Protein AF-A0A4Y8ASM9-F1 (afdb_monomer_lite)

Foldseek 3Di:
DFFPVCVVCLVVLVPPDDDFLFDQCVLVPDPLCVVQVLSVVCCVPACVPPRGDGLVNLLVCVLVVVLLSSLLSLCVSLPQFQPPDPDSCPGLSNQQSPDDPVLLVVLVVVLLVCQLVLNLLCNQVCCVPVVPGPSQDQQRVLSSQQSSQVNDPSRPQHRDGDDFQLQLLLLLRCLSVVVLVLLQQFFQAADDDPVLAQDGTHTDPVCPSVNSSCSSVSLCVNQVVSVHRSHSVSSQLSFDDCVVDVDCPTNSNVSSVSCVVRRVSND

Structure (mmCIF, N/CA/C/O backbone):
data_AF-A0A4Y8ASM9-F1
#
_entry.id   AF-A0A4Y8ASM9-F1
#
loop_
_atom_site.group_PDB
_atom_site.id
_atom_site.type_symbol
_atom_site.label_atom_id
_atom_site.label_alt_id
_atom_site.label_comp_id
_atom_site.label_asym_id
_atom_site.label_entity_id
_atom_site.label_seq_id
_atom_site.pdbx_PDB_ins_code
_atom_site.Cartn_x
_atom_site.Cartn_y
_atom_site.Cartn_z
_atom_site.occupancy
_atom_site.B_iso_or_equiv
_atom_site.auth_seq_id
_atom_site.auth_comp_id
_atom_site.auth_asym_id
_atom_site.auth_atom_id
_atom_site.pdbx_PDB_model_num
ATOM 1 N N . MET A 1 1 ? -8.389 -8.383 20.472 1.00 86.00 1 MET A N 1
ATOM 2 C CA . MET A 1 1 ? -9.807 -8.628 20.094 1.00 86.00 1 MET A CA 1
ATOM 3 C C . MET A 1 1 ? -10.012 -8.186 18.634 1.00 86.00 1 MET A C 1
ATOM 5 O O . MET A 1 1 ? -9.061 -7.639 18.080 1.00 86.00 1 MET A O 1
ATOM 9 N N . THR A 1 2 ? -11.135 -8.484 17.965 1.00 94.25 2 THR A N 1
ATOM 10 C CA . THR A 1 2 ? -11.430 -7.931 16.619 1.00 94.25 2 THR A CA 1
ATOM 11 C C . THR A 1 2 ? -12.209 -6.618 16.768 1.00 94.25 2 THR A C 1
ATOM 13 O O . THR A 1 2 ? -13.206 -6.621 17.493 1.00 94.25 2 THR A O 1
ATOM 16 N N . PRO A 1 3 ? -11.806 -5.516 16.102 1.00 97.25 3 PRO A N 1
ATOM 17 C CA . PRO A 1 3 ? -12.491 -4.231 16.185 1.00 97.25 3 PRO A CA 1
ATOM 18 C C . PRO A 1 3 ? -13.981 -4.331 15.842 1.00 97.25 3 PRO A C 1
ATOM 20 O O . PRO A 1 3 ? -14.367 -4.902 14.819 1.00 97.25 3 PRO A O 1
ATOM 23 N N . ARG A 1 4 ? -14.826 -3.700 16.662 1.00 97.12 4 ARG A N 1
ATOM 24 C CA . ARG A 1 4 ? -16.288 -3.689 16.492 1.00 97.12 4 ARG A CA 1
ATOM 25 C C . ARG A 1 4 ? -16.736 -3.176 15.117 1.00 97.12 4 ARG A C 1
ATOM 27 O O . ARG A 1 4 ? -17.693 -3.697 14.563 1.00 97.12 4 ARG A O 1
ATOM 34 N N . TYR A 1 5 ? -16.022 -2.212 14.539 1.00 97.94 5 TYR A N 1
ATOM 35 C CA . TYR A 1 5 ? -16.287 -1.663 13.209 1.00 97.94 5 TYR A CA 1
ATOM 36 C C . TYR A 1 5 ? -16.217 -2.737 12.120 1.00 97.94 5 TYR A C 1
ATOM 38 O O . TYR A 1 5 ? -16.999 -2.692 11.173 1.00 97.94 5 TYR A O 1
ATOM 46 N N . ILE A 1 6 ? -15.303 -3.703 12.254 1.00 98.12 6 ILE A N 1
ATOM 47 C CA . ILE A 1 6 ? -15.177 -4.820 11.313 1.00 98.12 6 ILE A CA 1
ATOM 48 C C . ILE A 1 6 ? -16.380 -5.750 11.461 1.00 98.12 6 ILE A C 1
ATOM 50 O O . ILE A 1 6 ? -17.027 -6.056 10.467 1.00 98.12 6 ILE A O 1
ATOM 54 N N . LEU A 1 7 ? -16.726 -6.121 12.698 1.00 97.88 7 LEU A N 1
ATOM 55 C CA . LEU A 1 7 ? -17.870 -6.994 12.989 1.00 97.88 7 LEU A CA 1
ATOM 56 C C . LEU A 1 7 ? -19.193 -6.387 12.490 1.00 97.88 7 LEU A C 1
ATOM 58 O O . LEU A 1 7 ? -19.976 -7.048 11.822 1.00 97.88 7 LEU A O 1
ATOM 62 N N . GLU A 1 8 ? -19.420 -5.095 12.735 1.00 97.31 8 GLU A N 1
ATOM 63 C CA . GLU A 1 8 ? -20.641 -4.393 12.310 1.00 97.31 8 GLU A CA 1
ATOM 64 C C . GLU A 1 8 ? -20.751 -4.205 10.789 1.00 97.31 8 GLU A C 1
ATOM 66 O O . GLU A 1 8 ? -21.831 -3.903 10.278 1.00 97.31 8 GLU A O 1
ATOM 71 N N . ASN A 1 9 ? -19.648 -4.355 10.052 1.00 97.69 9 ASN A N 1
ATOM 72 C CA . ASN A 1 9 ? -19.621 -4.205 8.600 1.00 97.69 9 ASN A CA 1
ATOM 73 C C . ASN A 1 9 ? -19.239 -5.498 7.869 1.00 97.69 9 ASN A C 1
ATOM 75 O O . ASN A 1 9 ? -18.989 -5.434 6.668 1.00 97.69 9 ASN A O 1
ATOM 79 N N . GLU A 1 10 ? -19.253 -6.653 8.543 1.00 97.62 10 GLU A N 1
ATOM 80 C CA . GLU A 1 10 ? -18.907 -7.964 7.975 1.00 97.62 10 GLU A CA 1
ATOM 81 C C . GLU A 1 10 ? -19.594 -8.209 6.628 1.00 97.62 10 GLU A C 1
ATOM 83 O O . GLU A 1 10 ? -18.929 -8.476 5.628 1.00 97.62 10 GLU A O 1
ATOM 88 N N . VAL A 1 11 ? -20.920 -8.039 6.572 1.00 96.75 11 VAL A N 1
ATOM 89 C CA . VAL A 1 11 ? -21.687 -8.252 5.336 1.00 96.75 11 VAL A CA 1
ATOM 90 C C . VAL A 1 11 ? -21.181 -7.335 4.226 1.00 96.75 11 VAL A C 1
ATOM 92 O O . VAL A 1 11 ? -20.918 -7.800 3.125 1.00 96.75 11 VAL A O 1
ATOM 95 N N . LYS A 1 12 ? -20.967 -6.045 4.512 1.00 95.88 12 LYS A N 1
ATOM 96 C CA . LYS A 1 12 ? -20.498 -5.081 3.504 1.00 95.88 12 LYS A CA 1
ATOM 97 C C . LYS A 1 12 ? -19.079 -5.372 3.039 1.00 95.88 12 LYS A C 1
ATOM 99 O O . LY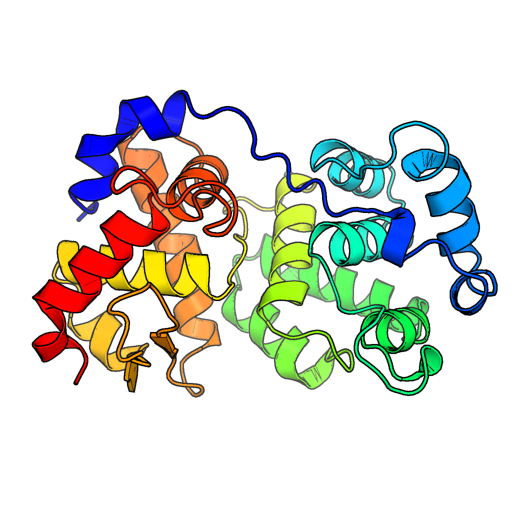S A 1 12 ? -18.791 -5.150 1.869 1.00 95.88 12 LYS A O 1
ATOM 104 N N . ILE A 1 13 ? -18.209 -5.845 3.931 1.00 96.44 13 ILE A N 1
ATOM 105 C CA . ILE A 1 13 ? -16.854 -6.285 3.591 1.00 96.44 13 ILE A CA 1
ATOM 106 C C . ILE A 1 13 ? -16.953 -7.465 2.622 1.00 96.44 13 ILE A C 1
ATOM 108 O O . ILE A 1 13 ? -16.412 -7.408 1.520 1.00 96.44 13 ILE A O 1
ATOM 112 N N . ASN A 1 14 ? -17.736 -8.485 2.976 1.00 94.56 14 ASN A N 1
ATOM 113 C CA . ASN A 1 14 ? -17.877 -9.713 2.199 1.00 94.56 14 ASN A CA 1
ATOM 114 C C . ASN A 1 14 ? -18.659 -9.543 0.888 1.00 94.56 14 ASN A C 1
ATOM 116 O O . ASN A 1 14 ? -18.444 -10.313 -0.049 1.00 94.56 14 ASN A O 1
ATOM 120 N N . THR A 1 15 ? -19.504 -8.523 0.756 1.00 93.06 15 THR A N 1
ATOM 121 C CA . THR A 1 15 ? -20.241 -8.243 -0.487 1.00 93.06 15 THR A CA 1
ATOM 122 C C . THR A 1 15 ? -19.661 -7.086 -1.295 1.00 93.06 15 THR A C 1
ATOM 124 O O . THR A 1 15 ? -20.224 -6.746 -2.337 1.00 93.06 15 THR A O 1
ATOM 127 N N . LYS A 1 16 ? -18.571 -6.443 -0.847 1.00 87.12 16 LYS A N 1
ATOM 128 C CA . LYS A 1 16 ? -17.962 -5.342 -1.602 1.00 87.12 16 LYS A CA 1
ATOM 129 C C . LYS A 1 16 ? -17.468 -5.872 -2.958 1.00 87.12 16 LYS A C 1
ATOM 131 O O . LYS A 1 16 ? -16.760 -6.883 -2.977 1.00 87.12 16 LYS A O 1
ATOM 136 N N . PRO A 1 17 ? -17.823 -5.218 -4.079 1.00 84.88 17 PRO A N 1
ATOM 137 C CA . PRO A 1 17 ? -17.218 -5.539 -5.364 1.00 84.88 17 PRO A CA 1
ATOM 138 C C . PRO A 1 17 ? -15.723 -5.208 -5.334 1.00 84.88 17 PRO A C 1
ATOM 140 O O . PRO A 1 17 ? -15.301 -4.306 -4.605 1.00 84.88 17 PRO A O 1
ATOM 143 N N . GLU A 1 18 ? -14.943 -5.917 -6.149 1.00 77.44 18 GLU A N 1
ATOM 144 C CA . GLU A 1 18 ? -13.507 -5.666 -6.293 1.00 77.44 18 GLU A CA 1
ATOM 145 C C . GLU A 1 18 ? -13.250 -4.187 -6.597 1.00 77.44 18 GLU A C 1
ATOM 147 O O . GLU A 1 18 ? -13.915 -3.567 -7.439 1.00 77.44 18 GLU A O 1
ATOM 152 N N . GLN A 1 19 ? -12.287 -3.601 -5.888 1.00 71.94 19 GLN A N 1
ATOM 153 C CA . GLN A 1 19 ? -11.967 -2.203 -6.093 1.00 71.94 19 GLN A CA 1
ATOM 154 C C . GLN A 1 19 ? -11.294 -1.975 -7.454 1.00 71.94 19 GLN A C 1
ATOM 156 O O . GLN A 1 19 ? -10.191 -2.445 -7.725 1.00 71.94 19 GLN A O 1
ATOM 161 N N . VAL A 1 20 ? -11.920 -1.144 -8.291 1.00 67.38 20 VAL A N 1
ATOM 162 C CA . VAL A 1 20 ? -11.333 -0.700 -9.560 1.00 67.38 20 VAL A CA 1
ATOM 163 C C . VAL A 1 20 ? -10.610 0.633 -9.359 1.00 67.38 20 VAL A C 1
ATOM 165 O O . VAL A 1 20 ? -11.219 1.706 -9.395 1.00 67.38 20 VAL A O 1
ATOM 168 N N . LEU A 1 21 ? -9.288 0.584 -9.184 1.00 64.00 21 LEU A N 1
ATOM 169 C CA . LEU A 1 21 ? -8.429 1.771 -9.246 1.00 64.00 21 LEU A CA 1
ATOM 170 C C . LEU A 1 21 ? -8.108 2.110 -10.708 1.00 64.00 21 LEU A C 1
ATOM 172 O O . LEU A 1 21 ? -6.998 1.937 -11.194 1.00 64.00 21 LEU A O 1
ATOM 176 N N . SER A 1 22 ? -9.106 2.602 -11.437 1.00 56.25 22 SER A N 1
ATOM 177 C CA . SER A 1 22 ? -8.891 3.183 -12.764 1.00 56.25 22 SER A CA 1
ATOM 178 C C . SER A 1 22 ? -8.272 4.573 -12.602 1.00 56.25 22 SER A C 1
ATOM 180 O O . SER A 1 22 ? -8.986 5.578 -12.503 1.00 56.25 22 SER A O 1
ATOM 182 N N . LEU A 1 23 ? -6.945 4.653 -12.568 1.00 61.06 23 LEU A N 1
ATOM 183 C CA . LEU A 1 23 ? -6.257 5.909 -12.847 1.00 61.06 23 LEU A CA 1
ATOM 184 C C . LEU A 1 23 ? -6.192 6.108 -14.358 1.00 61.06 23 LEU A C 1
ATOM 186 O O . LEU A 1 23 ? -5.966 5.158 -15.101 1.00 61.06 23 LEU A O 1
ATOM 190 N N . GLY A 1 24 ? -6.437 7.339 -14.809 1.00 64.75 24 GLY A N 1
ATOM 191 C CA . GLY A 1 24 ? -6.407 7.661 -16.232 1.00 64.75 24 GLY A CA 1
ATOM 192 C C . GLY A 1 24 ? -5.016 7.391 -16.788 1.00 64.75 24 GLY A C 1
ATOM 193 O O . GLY A 1 24 ? -4.094 8.159 -16.512 1.00 64.75 24 GLY A O 1
ATOM 194 N N . LEU A 1 25 ? -4.870 6.313 -17.564 1.00 77.44 25 LEU A N 1
ATOM 195 C CA . LEU A 1 25 ? -3.586 5.925 -18.151 1.00 77.44 25 LEU A CA 1
ATOM 196 C C . LEU A 1 25 ? -3.030 6.983 -19.114 1.00 77.44 25 LEU A C 1
ATOM 198 O O . LEU A 1 25 ? -1.839 6.991 -19.409 1.00 77.44 25 LEU A O 1
ATOM 202 N N . GLU A 1 26 ? -3.879 7.910 -19.558 1.00 80.69 26 GLU A N 1
ATOM 203 C CA . GLU A 1 26 ? -3.534 9.031 -20.433 1.00 80.69 26 GLU A CA 1
ATOM 204 C C . GLU A 1 26 ? -2.357 9.859 -19.899 1.00 80.69 26 GLU A C 1
ATOM 206 O O . GLU A 1 26 ? -1.521 10.301 -20.681 1.00 80.69 26 GLU A O 1
ATOM 211 N N . ILE A 1 27 ? -2.206 10.002 -18.575 1.00 85.38 27 ILE A N 1
ATOM 212 C CA . ILE A 1 27 ? -1.074 10.753 -18.001 1.00 85.38 27 ILE A CA 1
ATOM 213 C C . ILE A 1 27 ? 0.285 10.079 -18.261 1.00 85.38 27 ILE A C 1
ATOM 215 O O . ILE A 1 27 ? 1.319 10.747 -18.253 1.00 85.38 27 ILE A O 1
ATOM 219 N N . TYR A 1 28 ? 0.279 8.768 -18.511 1.00 87.56 28 TYR A N 1
ATOM 220 C CA . TYR A 1 28 ? 1.451 7.962 -18.849 1.00 87.56 28 TYR A CA 1
ATOM 221 C C . TYR A 1 28 ? 1.627 7.804 -20.367 1.00 87.56 28 TYR A C 1
ATOM 223 O O . TYR A 1 28 ? 2.649 7.290 -20.816 1.00 87.56 28 TYR A O 1
ATOM 231 N N . ASN A 1 29 ? 0.669 8.271 -21.177 1.00 85.25 29 ASN A N 1
ATOM 232 C CA . ASN A 1 29 ? 0.753 8.222 -22.631 1.00 85.25 29 ASN A CA 1
ATOM 233 C C . ASN A 1 29 ? 1.375 9.504 -23.196 1.00 85.25 29 ASN A C 1
ATOM 235 O O . ASN A 1 29 ? 0.679 10.394 -23.676 1.00 85.25 29 ASN A O 1
ATOM 239 N N . ASN A 1 30 ? 2.698 9.628 -23.110 1.00 83.94 30 ASN A N 1
ATOM 240 C CA . ASN A 1 30 ? 3.413 10.735 -23.739 1.00 83.94 30 ASN A CA 1
ATOM 241 C C . ASN A 1 30 ? 4.818 10.326 -24.199 1.00 83.94 30 ASN A C 1
ATOM 243 O O . ASN A 1 30 ? 5.356 9.336 -23.703 1.00 83.94 30 ASN A O 1
ATOM 247 N N . GLU A 1 31 ? 5.394 11.124 -25.099 1.00 88.06 31 GLU A N 1
ATOM 248 C CA . GLU A 1 31 ? 6.666 10.845 -25.785 1.00 88.06 31 GLU A CA 1
ATOM 249 C C . GLU A 1 31 ? 7.861 10.670 -24.842 1.00 88.06 31 GLU A C 1
ATOM 251 O O . GLU A 1 31 ? 8.782 9.912 -25.135 1.00 88.06 31 GLU A O 1
ATOM 256 N N . THR A 1 32 ? 7.840 11.296 -23.658 1.00 89.69 32 THR A N 1
ATOM 257 C CA . THR A 1 32 ? 8.917 11.145 -22.664 1.00 89.69 32 THR A CA 1
ATOM 258 C C . THR A 1 32 ? 9.107 9.687 -22.236 1.00 89.69 32 THR A C 1
ATOM 260 O O . THR A 1 32 ? 10.206 9.295 -21.837 1.00 89.69 32 THR A O 1
ATOM 263 N N . PHE A 1 33 ? 8.051 8.876 -22.320 1.00 91.31 33 PHE A N 1
ATOM 264 C CA . PHE A 1 33 ? 8.073 7.477 -21.915 1.00 91.31 33 PHE A CA 1
ATOM 265 C C . PHE A 1 33 ? 8.292 6.490 -23.077 1.00 91.31 33 PHE A C 1
ATOM 267 O O . PHE A 1 33 ? 8.556 5.322 -22.810 1.00 91.31 33 PHE A O 1
ATOM 274 N N . ASP A 1 34 ? 8.265 6.933 -24.339 1.00 89.94 34 ASP A N 1
ATOM 275 C CA . ASP A 1 34 ? 8.334 6.053 -25.531 1.00 89.94 34 ASP A CA 1
ATOM 276 C C . ASP A 1 34 ? 9.684 5.356 -25.693 1.00 89.94 34 ASP A C 1
ATOM 278 O O . ASP A 1 34 ? 9.798 4.278 -26.281 1.00 89.94 34 ASP A O 1
ATOM 282 N N . LYS A 1 35 ? 10.726 5.952 -25.115 1.00 92.12 35 LYS A N 1
ATOM 283 C CA . LYS A 1 35 ? 12.071 5.378 -25.116 1.00 92.12 35 LYS A CA 1
ATOM 284 C C . LYS A 1 35 ? 12.215 4.135 -24.238 1.00 92.12 35 LYS A C 1
ATOM 286 O O . LYS A 1 35 ? 13.222 3.442 -24.347 1.00 92.12 35 LYS A O 1
ATOM 291 N N . PHE A 1 36 ? 11.257 3.859 -23.350 1.00 94.81 36 PHE A N 1
ATOM 292 C CA . PHE A 1 36 ? 11.277 2.669 -22.505 1.00 94.81 36 PHE A CA 1
ATOM 293 C C . PHE A 1 36 ? 10.473 1.558 -23.194 1.00 94.81 36 PHE A C 1
ATOM 295 O O . PHE A 1 36 ? 9.251 1.675 -23.278 1.00 94.81 36 PHE A O 1
ATOM 302 N N . PRO A 1 37 ? 11.093 0.444 -23.634 1.00 94.31 37 PRO A N 1
ATOM 303 C CA . PRO A 1 37 ? 10.386 -0.598 -24.387 1.00 94.31 37 PRO A CA 1
ATOM 304 C C . PRO A 1 37 ? 9.152 -1.164 -23.669 1.00 94.31 37 PRO A C 1
ATOM 306 O O . PRO A 1 37 ? 8.143 -1.463 -24.301 1.00 94.31 37 PRO A O 1
ATOM 309 N N . VAL A 1 38 ? 9.204 -1.252 -22.336 1.00 95.00 38 VAL A N 1
ATOM 310 C CA . VAL A 1 38 ? 8.072 -1.699 -21.508 1.00 95.00 38 VAL A CA 1
ATOM 311 C C . VAL A 1 38 ? 6.854 -0.779 -21.628 1.00 95.00 38 VAL A C 1
ATOM 313 O O . VAL A 1 38 ? 5.721 -1.245 -21.556 1.00 95.00 38 VAL A O 1
ATOM 316 N N . MET A 1 39 ? 7.062 0.518 -21.858 1.00 93.56 39 MET A N 1
ATOM 317 C CA . MET A 1 39 ? 5.971 1.476 -22.018 1.00 93.56 39 MET A CA 1
ATOM 318 C C . MET A 1 39 ? 5.272 1.320 -23.362 1.00 93.56 39 MET A C 1
ATOM 320 O O . MET A 1 39 ? 4.056 1.476 -23.404 1.00 93.56 39 MET A O 1
ATOM 324 N N . ASN A 1 40 ? 5.991 0.944 -24.421 1.00 89.88 40 ASN A N 1
ATOM 325 C CA . ASN A 1 40 ? 5.378 0.638 -25.718 1.00 89.88 40 ASN A CA 1
ATOM 326 C C . ASN A 1 40 ? 4.441 -0.569 -25.591 1.00 89.88 40 ASN A C 1
ATOM 328 O O . ASN A 1 40 ? 3.270 -0.481 -25.946 1.00 89.88 40 ASN A O 1
ATOM 332 N N . TYR A 1 41 ? 4.903 -1.634 -24.929 1.00 89.44 41 TYR A N 1
ATOM 333 C CA . TYR A 1 41 ? 4.061 -2.792 -24.619 1.00 89.44 41 TYR A CA 1
ATOM 334 C C . TYR A 1 41 ? 2.810 -2.423 -23.801 1.00 89.44 41 TYR A C 1
ATOM 336 O O . TYR A 1 41 ? 1.698 -2.839 -24.124 1.00 89.44 41 TYR A O 1
ATOM 344 N N . ILE A 1 42 ? 2.971 -1.620 -22.742 1.00 90.56 42 ILE A N 1
ATOM 345 C CA . ILE A 1 42 ? 1.850 -1.184 -21.894 1.00 90.56 42 ILE A CA 1
ATOM 346 C C . ILE A 1 42 ? 0.862 -0.312 -22.680 1.00 90.56 42 ILE A C 1
ATOM 348 O O . ILE A 1 42 ? -0.349 -0.424 -22.469 1.00 90.56 42 ILE A O 1
ATOM 352 N N . LYS A 1 43 ? 1.355 0.545 -23.582 1.00 86.19 43 LYS A N 1
ATOM 353 C CA . LYS A 1 43 ? 0.514 1.388 -24.437 1.00 86.19 43 LYS A CA 1
ATOM 354 C C . LYS A 1 43 ? -0.362 0.548 -25.352 1.00 86.19 43 LYS A C 1
ATOM 356 O O . LYS A 1 43 ? -1.581 0.727 -25.344 1.00 86.19 43 LYS A O 1
ATOM 361 N N . ASP A 1 44 ? 0.254 -0.394 -26.052 1.00 83.50 44 ASP A N 1
ATOM 362 C CA . ASP A 1 44 ? -0.442 -1.273 -26.986 1.00 83.50 44 ASP A CA 1
ATOM 363 C C . ASP A 1 44 ? -1.495 -2.113 -26.266 1.00 83.50 44 ASP A C 1
ATOM 365 O O . ASP A 1 44 ? -2.650 -2.142 -26.682 1.00 83.50 44 ASP A O 1
ATOM 369 N N . ARG A 1 45 ? -1.129 -2.714 -25.128 1.00 82.75 45 ARG A N 1
ATOM 370 C CA . ARG A 1 45 ? -2.006 -3.639 -24.404 1.00 82.75 45 ARG A CA 1
ATOM 371 C C . ARG A 1 45 ? -3.115 -2.960 -23.599 1.00 82.75 45 ARG A C 1
ATOM 373 O O . ARG A 1 45 ? -4.236 -3.453 -23.559 1.00 82.75 45 ARG A O 1
ATOM 380 N N . PHE A 1 46 ? -2.817 -1.878 -22.882 1.00 82.00 46 PHE A N 1
ATOM 381 C CA . PHE A 1 46 ? -3.739 -1.343 -21.868 1.00 82.00 46 PHE A CA 1
ATOM 382 C C . PHE A 1 46 ? -4.274 0.043 -22.200 1.00 82.00 46 PHE A C 1
ATOM 384 O O . PHE A 1 46 ? -5.411 0.359 -21.846 1.00 82.00 46 PHE A O 1
ATOM 391 N N . ILE A 1 47 ? -3.478 0.883 -22.863 1.00 72.56 47 ILE A N 1
ATOM 392 C CA . ILE A 1 47 ? -3.852 2.278 -23.127 1.00 72.56 47 ILE A CA 1
ATOM 393 C C . ILE A 1 47 ? -4.764 2.363 -24.347 1.00 72.56 47 ILE A C 1
ATOM 395 O O . ILE A 1 47 ? -5.765 3.076 -24.297 1.00 72.56 47 ILE A O 1
ATOM 399 N N . ASN A 1 48 ? -4.462 1.606 -25.400 1.00 66.25 48 ASN A N 1
ATOM 400 C CA . ASN A 1 48 ? -5.226 1.655 -26.642 1.00 66.25 48 ASN A CA 1
ATOM 401 C C . ASN A 1 48 ? -6.543 0.858 -26.572 1.00 66.25 48 ASN A C 1
ATOM 403 O O . ASN A 1 48 ? -7.525 1.274 -27.181 1.00 66.25 48 ASN A O 1
ATOM 407 N N . GLU A 1 49 ? -6.602 -0.230 -25.793 1.00 63.66 49 GLU A N 1
ATOM 408 C CA . GLU A 1 49 ? -7.774 -1.122 -25.754 1.00 63.66 49 GLU A CA 1
ATOM 409 C C . GLU A 1 49 ? -8.797 -0.764 -24.663 1.00 63.66 49 GLU A C 1
ATOM 411 O O . GLU A 1 49 ? -9.972 -0.550 -24.948 1.00 63.66 49 GLU A O 1
ATOM 416 N N . ASN A 1 50 ? -8.366 -0.687 -23.398 1.00 64.75 50 ASN A N 1
ATOM 417 C CA . ASN A 1 50 ? -9.273 -0.611 -22.239 1.00 64.75 50 ASN A CA 1
ATOM 418 C C . ASN A 1 50 ? -9.051 0.620 -21.348 1.00 64.75 50 ASN A C 1
ATOM 420 O O . ASN A 1 50 ? -9.761 0.806 -20.354 1.00 64.75 50 ASN A O 1
ATOM 424 N N . LYS A 1 51 ? -8.047 1.445 -21.680 1.00 70.88 51 LYS A N 1
ATOM 425 C CA . LYS A 1 51 ? -7.615 2.667 -20.977 1.00 70.88 51 LYS A CA 1
ATOM 426 C C . LYS A 1 51 ? -7.404 2.518 -19.463 1.00 70.88 51 LYS A C 1
ATOM 428 O O . LYS A 1 51 ? -7.329 3.521 -18.752 1.00 70.88 51 LYS A O 1
ATOM 433 N N . THR A 1 52 ? -7.301 1.290 -18.958 1.00 79.75 52 THR A N 1
ATOM 434 C CA . THR A 1 52 ? -7.198 0.969 -17.531 1.00 79.75 52 THR A CA 1
ATOM 435 C C . THR A 1 52 ? -6.365 -0.294 -17.329 1.00 79.75 52 THR A C 1
ATOM 437 O O . THR A 1 52 ? -6.421 -1.212 -18.141 1.00 79.75 52 THR A O 1
ATOM 440 N N . ILE A 1 53 ? -5.587 -0.329 -16.245 1.00 86.50 53 ILE A N 1
ATOM 441 C CA . ILE A 1 53 ? -4.926 -1.542 -15.746 1.00 86.50 53 ILE A CA 1
ATOM 442 C C . ILE A 1 53 ? -5.756 -2.019 -14.557 1.00 86.50 53 ILE A C 1
ATOM 444 O O . ILE A 1 53 ? -5.948 -1.267 -13.599 1.00 86.50 53 ILE A O 1
ATOM 448 N N . LYS A 1 54 ? -6.278 -3.242 -14.610 1.00 86.88 54 LYS A N 1
ATOM 449 C CA . LYS A 1 54 ? -7.021 -3.862 -13.507 1.00 86.88 54 LYS A CA 1
ATOM 450 C C . LYS A 1 54 ? -6.065 -4.651 -12.617 1.00 86.88 54 LYS A C 1
ATOM 452 O O . LYS A 1 54 ? -4.992 -5.065 -13.044 1.00 86.88 54 LYS A O 1
ATOM 457 N N . LYS A 1 55 ? -6.486 -4.917 -11.378 1.00 88.75 55 LYS A N 1
ATOM 458 C CA . LYS A 1 55 ? -5.729 -5.744 -10.423 1.00 88.75 55 LYS A CA 1
ATOM 459 C C . LYS A 1 55 ? -5.383 -7.114 -11.024 1.00 88.75 55 LYS A C 1
ATOM 461 O O . LYS A 1 55 ? -4.224 -7.517 -11.003 1.00 88.75 55 LYS A O 1
ATOM 466 N N . ARG A 1 56 ? -6.366 -7.775 -11.641 1.00 89.50 56 ARG A N 1
ATOM 467 C CA . ARG A 1 56 ? -6.178 -9.052 -12.344 1.00 89.50 56 ARG A CA 1
ATOM 468 C C . ARG A 1 56 ? -5.114 -8.994 -13.446 1.00 89.50 56 ARG A C 1
ATOM 470 O O . ARG A 1 56 ? -4.347 -9.937 -13.565 1.00 89.50 56 ARG A O 1
ATOM 477 N N . ASP A 1 57 ? -5.024 -7.898 -14.200 1.00 90.31 57 ASP A N 1
ATOM 478 C CA . ASP A 1 57 ? -4.030 -7.774 -15.277 1.00 90.31 57 ASP A CA 1
ATOM 479 C C . ASP A 1 57 ? -2.598 -7.820 -14.729 1.00 90.31 57 ASP A C 1
ATOM 481 O O . ASP A 1 57 ? -1.716 -8.433 -15.326 1.00 90.31 57 ASP A O 1
ATOM 485 N N . VAL A 1 58 ? -2.372 -7.187 -13.574 1.00 93.38 58 VAL A N 1
ATOM 486 C CA . VAL A 1 58 ? -1.071 -7.187 -12.895 1.00 93.38 58 VAL A CA 1
ATOM 487 C C . VAL A 1 58 ? -0.743 -8.576 -12.349 1.00 93.38 58 VAL A C 1
ATOM 489 O O . VAL A 1 58 ? 0.380 -9.043 -12.524 1.00 93.38 58 VAL A O 1
ATOM 492 N N . ILE A 1 59 ? -1.719 -9.249 -11.729 1.00 93.81 59 ILE A N 1
ATOM 493 C CA . ILE A 1 59 ? -1.549 -10.619 -11.217 1.00 93.81 59 ILE A CA 1
ATOM 494 C C . ILE A 1 59 ? -1.188 -11.571 -12.364 1.00 93.81 59 ILE A C 1
ATOM 496 O O . ILE A 1 59 ? -0.194 -12.281 -12.271 1.00 93.81 59 ILE A O 1
ATOM 500 N N . GLU A 1 60 ? -1.900 -11.504 -13.492 1.00 93.81 60 GLU A N 1
ATOM 501 C CA . GLU A 1 60 ? -1.620 -12.350 -14.658 1.00 93.81 60 GLU A CA 1
ATOM 502 C C . GLU A 1 60 ? -0.216 -12.127 -15.248 1.00 93.81 60 GLU A C 1
ATOM 504 O O . GLU A 1 60 ? 0.369 -13.056 -15.806 1.00 93.81 60 GLU A O 1
ATOM 509 N N . LEU A 1 61 ? 0.340 -10.913 -15.155 1.00 95.62 61 LEU A N 1
ATOM 510 C 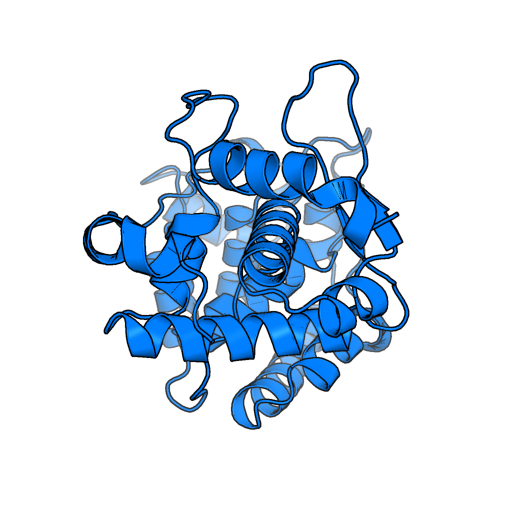CA . LEU A 1 61 ? 1.725 -10.652 -15.565 1.00 95.62 61 LEU A CA 1
ATOM 511 C C . LEU A 1 61 ? 2.726 -11.327 -14.619 1.00 95.62 61 LEU A C 1
ATOM 513 O O . LEU A 1 61 ? 3.695 -11.921 -15.093 1.00 95.62 61 LEU A O 1
ATOM 517 N N . PHE A 1 62 ? 2.478 -11.293 -13.305 1.00 95.38 62 PHE A N 1
ATOM 518 C CA . PHE A 1 62 ? 3.291 -12.035 -12.340 1.00 95.38 62 PHE A CA 1
ATOM 519 C C . PHE A 1 62 ? 3.205 -13.551 -12.568 1.00 95.38 62 PHE A C 1
ATOM 521 O O . PHE A 1 62 ? 4.245 -14.205 -12.619 1.00 95.38 62 PHE A O 1
ATOM 528 N N . ASP A 1 63 ? 2.006 -14.093 -12.794 1.00 92.44 63 ASP A N 1
ATOM 529 C CA . ASP A 1 63 ? 1.786 -15.530 -13.021 1.00 92.44 63 ASP A CA 1
ATOM 530 C C . ASP A 1 63 ? 2.510 -16.047 -14.276 1.00 92.44 63 ASP A C 1
ATOM 532 O O . ASP A 1 63 ? 2.959 -17.191 -14.330 1.00 92.44 63 ASP A O 1
ATOM 536 N N . ARG A 1 64 ? 2.664 -15.192 -15.295 1.00 93.94 64 ARG A N 1
ATOM 537 C CA . ARG A 1 64 ? 3.413 -15.490 -16.532 1.00 93.94 64 ARG A CA 1
ATOM 538 C C . ARG A 1 64 ? 4.914 -15.221 -16.416 1.00 93.94 64 ARG A C 1
ATOM 540 O O . ARG A 1 64 ? 5.618 -15.296 -17.422 1.00 93.94 64 ARG A O 1
ATOM 547 N N . ASN A 1 65 ? 5.402 -14.900 -15.219 1.00 92.56 65 ASN A N 1
ATOM 548 C CA . ASN A 1 65 ? 6.789 -14.535 -14.947 1.00 92.56 65 ASN A CA 1
ATOM 549 C C . ASN A 1 65 ? 7.276 -13.284 -15.716 1.00 92.56 65 ASN A C 1
ATOM 551 O O . ASN A 1 65 ? 8.475 -13.094 -15.922 1.00 92.56 65 ASN A O 1
ATOM 555 N N . ASP A 1 66 ? 6.365 -12.387 -16.114 1.00 95.81 66 ASP A N 1
ATOM 556 C CA . ASP A 1 66 ? 6.695 -11.080 -16.698 1.00 95.81 66 ASP A CA 1
ATOM 557 C C . ASP A 1 66 ? 6.866 -10.025 -15.590 1.00 95.81 66 ASP A C 1
ATOM 559 O O . ASP A 1 66 ? 6.145 -9.029 -15.485 1.00 95.81 66 ASP A O 1
ATOM 563 N N . ILE A 1 67 ? 7.826 -10.297 -14.703 1.00 96.44 67 ILE A N 1
ATOM 564 C CA . ILE A 1 67 ? 7.991 -9.612 -13.415 1.00 96.44 67 ILE A CA 1
ATOM 565 C C . ILE A 1 67 ? 8.229 -8.110 -13.587 1.00 96.44 67 ILE A C 1
ATOM 567 O O . ILE A 1 67 ? 7.615 -7.295 -12.902 1.00 96.44 67 ILE A O 1
ATOM 571 N N . TYR A 1 68 ? 9.107 -7.718 -14.513 1.00 97.56 68 TYR A N 1
ATOM 572 C CA . TYR A 1 68 ? 9.423 -6.303 -14.717 1.00 97.56 68 TYR A CA 1
ATOM 573 C C . TYR A 1 68 ? 8.196 -5.520 -15.190 1.00 97.56 68 TYR A C 1
ATOM 575 O O . TYR A 1 68 ? 7.873 -4.479 -14.617 1.00 97.56 68 TYR A O 1
ATOM 583 N N . THR A 1 69 ? 7.476 -6.039 -16.187 1.00 96.69 69 THR A N 1
ATOM 584 C CA . THR A 1 69 ? 6.259 -5.403 -16.698 1.00 96.69 69 THR A CA 1
ATOM 585 C C . THR A 1 69 ? 5.181 -5.347 -15.619 1.00 96.69 69 THR A C 1
ATOM 587 O O . THR A 1 69 ? 4.557 -4.302 -15.442 1.00 96.69 69 THR A O 1
ATOM 590 N N . ALA A 1 70 ? 5.012 -6.414 -14.832 1.00 96.50 70 ALA A N 1
ATOM 591 C CA . ALA A 1 70 ? 4.080 -6.446 -13.707 1.00 96.50 70 ALA A CA 1
ATOM 592 C C . ALA A 1 70 ? 4.374 -5.347 -12.670 1.00 96.50 70 ALA A C 1
ATOM 594 O O . ALA A 1 70 ? 3.457 -4.666 -12.203 1.00 96.50 70 ALA A O 1
ATOM 595 N N . ILE A 1 71 ? 5.647 -5.102 -12.346 1.00 96.62 71 ILE A N 1
ATOM 596 C CA . ILE A 1 71 ? 6.040 -4.036 -11.412 1.00 96.62 71 ILE A CA 1
ATOM 597 C C . ILE A 1 71 ? 5.782 -2.652 -12.020 1.00 96.62 71 ILE A C 1
ATOM 599 O O . ILE A 1 71 ? 5.256 -1.776 -11.331 1.00 96.62 71 ILE A O 1
ATOM 603 N N . VAL A 1 72 ? 6.078 -2.439 -13.307 1.00 95.69 72 VAL A N 1
ATOM 604 C CA . VAL A 1 72 ? 5.762 -1.164 -13.981 1.00 95.69 72 VAL A CA 1
ATOM 605 C C . VAL A 1 72 ? 4.249 -0.913 -13.966 1.00 95.69 72 VAL A C 1
ATOM 607 O O . VAL A 1 72 ? 3.807 0.164 -13.559 1.00 95.69 72 VAL A O 1
ATOM 610 N N . CYS A 1 73 ? 3.445 -1.923 -14.307 1.00 94.06 73 CYS A N 1
ATOM 611 C CA . CYS A 1 73 ? 1.987 -1.870 -14.212 1.00 94.06 73 CYS A CA 1
ATOM 612 C C . CYS A 1 73 ? 1.508 -1.611 -12.775 1.00 94.06 73 CYS A C 1
ATOM 614 O O . CYS A 1 73 ? 0.585 -0.826 -12.582 1.00 94.06 73 CYS A O 1
ATOM 616 N N . THR A 1 74 ? 2.164 -2.188 -11.763 1.00 94.62 74 THR A N 1
ATOM 617 C CA . THR A 1 74 ? 1.880 -1.930 -10.340 1.00 94.62 74 THR A CA 1
ATOM 618 C C . THR A 1 74 ? 2.086 -0.458 -9.977 1.00 94.62 74 THR A C 1
ATOM 620 O O . THR A 1 74 ? 1.263 0.135 -9.275 1.00 94.62 74 THR A O 1
ATOM 623 N N . MET A 1 75 ? 3.168 0.160 -10.460 1.00 94.25 75 MET A N 1
ATOM 624 C CA . MET A 1 75 ? 3.448 1.578 -10.213 1.00 94.25 75 MET A CA 1
ATOM 625 C C . MET A 1 75 ? 2.398 2.486 -10.866 1.00 94.25 75 MET A C 1
ATOM 627 O O . MET A 1 75 ? 1.905 3.417 -10.223 1.00 94.25 75 MET A O 1
ATOM 631 N N . ILE A 1 76 ? 2.022 2.189 -12.113 1.00 92.25 76 ILE A N 1
ATOM 632 C CA . ILE A 1 76 ? 0.968 2.902 -12.850 1.00 92.25 76 ILE A CA 1
ATOM 633 C C . ILE A 1 76 ? -0.387 2.741 -12.148 1.00 92.25 76 ILE A C 1
ATOM 635 O O . ILE A 1 76 ? -1.062 3.735 -11.880 1.00 92.25 76 ILE A O 1
ATOM 639 N N . TRP A 1 77 ? -0.759 1.509 -11.787 1.00 90.19 77 TRP A N 1
ATOM 640 C CA . TRP A 1 77 ? -1.979 1.194 -11.037 1.00 90.19 77 TRP A CA 1
ATOM 641 C C . TRP A 1 77 ? -2.032 1.946 -9.701 1.00 90.19 77 TRP A C 1
ATOM 643 O O . TRP A 1 77 ? -3.065 2.489 -9.314 1.00 90.19 77 TRP A O 1
ATOM 653 N N . GLY A 1 78 ? -0.887 2.050 -9.023 1.00 89.12 78 GLY A N 1
ATOM 654 C CA . GLY A 1 78 ? -0.734 2.799 -7.781 1.00 89.12 78 GLY A CA 1
ATOM 655 C C . GLY A 1 78 ? -0.683 4.320 -7.938 1.00 89.12 78 GLY A C 1
ATOM 656 O O . GLY A 1 78 ? -0.689 5.022 -6.925 1.00 89.12 78 GLY A O 1
ATOM 657 N N . GLY A 1 79 ? -0.630 4.838 -9.166 1.00 89.88 79 GLY A N 1
ATOM 658 C CA . GLY A 1 79 ? -0.669 6.269 -9.450 1.00 89.88 79 GLY A CA 1
ATOM 659 C C . GLY A 1 79 ? 0.613 7.021 -9.178 1.00 89.88 79 GLY A C 1
ATOM 660 O O . GLY A 1 79 ? 0.561 8.182 -8.760 1.00 89.88 79 GLY A O 1
ATOM 661 N N . ILE A 1 80 ? 1.760 6.376 -9.398 1.00 91.88 80 ILE A N 1
ATOM 662 C CA . ILE A 1 80 ? 3.055 7.038 -9.252 1.00 91.88 80 ILE A CA 1
ATOM 663 C C . ILE A 1 80 ? 3.111 8.312 -10.097 1.00 91.88 80 ILE A C 1
ATOM 665 O O . ILE A 1 80 ? 2.565 8.388 -11.201 1.00 91.88 80 ILE A O 1
ATOM 669 N N . ASN A 1 81 ? 3.747 9.352 -9.563 1.00 89.06 81 ASN A N 1
ATOM 670 C CA . ASN A 1 81 ? 3.712 10.653 -10.204 1.00 89.06 81 ASN A CA 1
ATOM 671 C C . ASN A 1 81 ? 4.438 10.658 -11.559 1.00 89.06 81 ASN A C 1
ATOM 673 O O . ASN A 1 81 ? 5.640 10.411 -11.604 1.00 89.06 81 ASN A O 1
ATOM 677 N N . ALA A 1 82 ? 3.715 11.038 -12.616 1.00 86.81 82 ALA A N 1
ATOM 678 C CA . ALA A 1 82 ? 4.227 11.175 -13.982 1.00 86.81 82 ALA A CA 1
ATOM 679 C C . ALA A 1 82 ? 4.083 12.598 -14.567 1.00 86.81 82 ALA A C 1
ATOM 681 O O . ALA A 1 82 ? 4.372 12.810 -15.741 1.00 86.81 82 ALA A O 1
ATOM 682 N N . THR A 1 83 ? 3.605 13.578 -13.785 1.00 81.88 83 THR A N 1
ATOM 683 C CA . THR A 1 83 ? 3.195 14.895 -14.326 1.00 81.88 83 THR A CA 1
ATOM 684 C C . THR A 1 83 ? 3.560 16.120 -13.489 1.00 81.88 83 THR A C 1
ATOM 686 O O . THR A 1 83 ? 3.476 17.227 -14.006 1.00 81.88 83 THR A O 1
ATOM 689 N N . ARG A 1 84 ? 3.924 15.990 -12.202 1.00 74.31 84 ARG A N 1
ATOM 690 C CA . ARG A 1 84 ? 4.058 17.162 -11.302 1.00 74.31 84 ARG A CA 1
ATOM 691 C C . ARG A 1 84 ? 5.438 17.825 -11.322 1.00 74.31 84 ARG A C 1
ATOM 693 O O . ARG A 1 84 ? 5.633 18.805 -10.608 1.00 74.31 84 ARG A O 1
ATOM 700 N N . ALA A 1 85 ? 6.387 17.304 -12.089 1.00 74.88 85 ALA A N 1
ATOM 701 C CA . ALA A 1 85 ? 7.708 17.903 -12.209 1.00 74.88 85 ALA A CA 1
ATOM 702 C C . ALA A 1 85 ? 7.750 18.929 -13.354 1.00 74.88 85 ALA A C 1
ATOM 704 O O . ALA A 1 85 ? 7.021 18.796 -14.336 1.00 74.88 85 ALA A O 1
ATOM 705 N N . LYS A 1 86 ? 8.604 19.956 -13.221 1.00 71.50 86 LYS A N 1
ATOM 706 C CA . LYS A 1 86 ? 8.808 20.978 -14.267 1.00 71.50 86 LYS A CA 1
ATOM 707 C C . LYS A 1 86 ? 9.330 20.353 -15.565 1.00 71.50 86 LYS A C 1
ATOM 709 O O . LYS A 1 86 ? 8.903 20.752 -16.642 1.00 71.50 86 LYS A O 1
ATOM 714 N N . ASN A 1 87 ? 10.213 19.363 -15.441 1.00 78.88 87 ASN A N 1
ATOM 715 C CA . ASN A 1 87 ? 10.636 18.477 -16.516 1.00 78.88 87 ASN A CA 1
ATOM 716 C C . ASN A 1 87 ? 10.015 17.091 -16.283 1.00 78.88 87 ASN A C 1
ATOM 718 O O . ASN A 1 87 ? 10.070 16.566 -15.172 1.00 78.88 87 ASN A O 1
ATOM 722 N N . LYS A 1 88 ? 9.431 16.477 -17.318 1.00 76.06 88 LYS A N 1
ATOM 723 C CA . LYS A 1 88 ? 8.851 15.128 -17.215 1.00 76.06 88 LYS A CA 1
ATOM 724 C C . LYS A 1 88 ? 9.898 14.062 -16.871 1.00 76.06 88 LYS A C 1
ATOM 726 O O . LYS A 1 88 ? 9.559 13.075 -16.217 1.00 76.06 88 LYS A O 1
ATOM 731 N N . GLU A 1 89 ? 11.159 14.295 -17.227 1.00 83.12 89 GLU A N 1
ATOM 732 C CA . GLU A 1 89 ? 12.289 13.437 -16.855 1.00 83.12 89 GLU A CA 1
ATOM 733 C C . GLU A 1 89 ? 12.623 13.490 -15.352 1.00 83.12 89 GLU A C 1
ATOM 735 O O . GLU A 1 89 ? 13.264 12.594 -14.817 1.00 83.12 89 GLU A O 1
ATOM 740 N N . ASP A 1 90 ? 12.110 14.480 -14.620 1.00 85.44 90 ASP A N 1
ATOM 741 C CA . ASP A 1 90 ? 12.279 14.564 -13.165 1.00 85.44 90 ASP A CA 1
ATOM 742 C C . ASP A 1 90 ? 11.123 13.912 -12.392 1.00 85.44 90 ASP A C 1
ATOM 744 O O . ASP A 1 90 ? 11.096 13.925 -11.156 1.00 85.44 90 ASP A O 1
ATOM 748 N N . THR A 1 91 ? 10.138 13.347 -13.095 1.00 91.25 91 THR A N 1
ATOM 749 C CA . THR A 1 91 ? 9.001 12.684 -12.451 1.00 91.25 91 THR A CA 1
ATOM 750 C C . THR A 1 91 ? 9.438 11.394 -11.763 1.00 91.25 91 THR A C 1
ATOM 752 O O . THR A 1 91 ? 10.336 10.691 -12.222 1.00 91.25 91 THR A O 1
ATOM 755 N N . PHE A 1 92 ? 8.776 11.038 -10.660 1.00 92.62 92 PHE A N 1
ATOM 756 C CA . PHE A 1 92 ? 9.092 9.802 -9.936 1.00 92.62 92 PHE A CA 1
ATOM 757 C C . PHE A 1 92 ? 8.884 8.555 -10.792 1.00 92.62 92 PHE A C 1
ATOM 759 O O . PHE A 1 92 ? 9.648 7.606 -10.665 1.00 92.62 92 PHE A O 1
ATOM 766 N N . PHE A 1 93 ? 7.905 8.568 -11.701 1.00 94.12 93 PHE A N 1
ATOM 767 C CA . PHE A 1 93 ? 7.729 7.463 -12.633 1.00 94.12 93 PHE A CA 1
ATOM 768 C C . PHE A 1 93 ? 8.901 7.325 -13.602 1.00 94.12 93 PHE A C 1
ATOM 770 O O . PHE A 1 93 ? 9.403 6.225 -13.803 1.00 94.12 93 PHE A O 1
ATOM 777 N N . TYR A 1 94 ? 9.373 8.437 -14.167 1.00 93.56 94 TYR A N 1
ATOM 778 C CA . TYR A 1 94 ? 10.530 8.417 -15.052 1.00 93.56 94 TYR A CA 1
ATOM 779 C C . TYR A 1 94 ? 11.790 7.933 -14.325 1.00 93.56 94 TYR A C 1
ATOM 781 O O . TYR A 1 94 ? 12.528 7.099 -14.846 1.00 93.56 94 TYR A O 1
ATOM 789 N N . LYS A 1 95 ? 12.023 8.411 -13.098 1.00 93.38 95 LYS A N 1
ATOM 790 C CA . LYS A 1 95 ? 13.142 7.958 -12.258 1.00 93.38 95 LYS A CA 1
ATOM 791 C C . LYS A 1 95 ? 13.061 6.461 -11.966 1.00 93.38 95 LYS A C 1
ATOM 793 O O . LYS A 1 95 ? 14.056 5.761 -12.114 1.00 93.38 95 LYS A O 1
ATOM 798 N N . PHE A 1 96 ? 11.866 5.961 -11.653 1.00 95.44 96 PHE A N 1
ATOM 799 C CA . PHE A 1 96 ? 11.611 4.530 -11.511 1.00 95.44 96 PHE A CA 1
ATOM 800 C C . PHE A 1 96 ? 11.919 3.750 -12.803 1.00 95.44 96 PHE A C 1
ATOM 802 O O . PHE A 1 96 ? 12.587 2.725 -12.736 1.00 95.44 96 PHE A O 1
ATOM 809 N N . LEU A 1 97 ? 11.506 4.235 -13.981 1.00 95.38 97 LEU A N 1
ATOM 810 C CA . LEU A 1 97 ? 11.789 3.565 -15.260 1.00 95.38 97 LEU A CA 1
ATOM 811 C C . LEU A 1 97 ? 13.288 3.525 -15.613 1.00 95.38 97 LEU A C 1
ATOM 813 O O . LEU A 1 97 ? 13.716 2.606 -16.308 1.00 95.38 97 LEU A O 1
ATOM 817 N N . ASN A 1 98 ? 14.084 4.484 -15.129 1.00 94.69 98 ASN A N 1
ATOM 818 C CA . ASN A 1 98 ? 15.546 4.470 -15.274 1.00 94.69 98 ASN A CA 1
ATOM 819 C C . ASN A 1 98 ? 16.257 3.615 -14.220 1.00 94.69 98 ASN A C 1
ATOM 821 O O . ASN A 1 98 ? 17.464 3.397 -14.336 1.00 94.69 98 ASN A O 1
ATOM 825 N N . TYR A 1 99 ? 15.552 3.141 -13.190 1.00 95.75 99 TYR A N 1
ATOM 826 C CA . TYR A 1 99 ? 16.156 2.257 -12.206 1.00 95.75 99 TYR A CA 1
ATOM 827 C C . TYR A 1 99 ? 16.625 0.962 -12.895 1.00 95.75 99 TYR A C 1
ATOM 829 O O . TYR A 1 99 ? 15.853 0.379 -13.667 1.00 95.75 99 TYR A O 1
ATOM 837 N N . PRO A 1 100 ? 17.864 0.487 -12.652 1.00 96.50 100 PRO A N 1
ATOM 838 C CA . PRO A 1 100 ? 18.410 -0.650 -13.384 1.00 96.50 100 PRO A CA 1
ATOM 839 C C . PRO A 1 100 ? 17.532 -1.900 -13.261 1.00 96.50 100 PRO A C 1
ATOM 841 O O . PRO A 1 100 ? 17.308 -2.426 -12.169 1.00 96.50 100 PRO A O 1
ATOM 844 N N . LYS A 1 101 ? 17.037 -2.389 -14.405 1.00 96.38 101 LYS A N 1
ATOM 845 C CA . LYS A 1 101 ? 16.107 -3.527 -14.474 1.00 96.38 101 LYS A CA 1
ATOM 846 C C . LYS A 1 101 ? 16.667 -4.779 -13.796 1.00 96.38 101 LYS A C 1
ATOM 848 O O . LYS A 1 101 ? 15.929 -5.457 -13.094 1.00 96.38 101 LYS A O 1
ATOM 853 N N . ASN A 1 102 ? 17.941 -5.096 -14.012 1.00 97.12 102 ASN A N 1
ATOM 854 C CA . ASN A 1 102 ? 18.592 -6.263 -13.411 1.00 97.12 102 ASN A CA 1
ATOM 855 C C . ASN A 1 102 ? 18.621 -6.168 -11.879 1.00 97.12 102 ASN A C 1
ATOM 857 O O . ASN A 1 102 ? 18.191 -7.107 -11.220 1.00 97.12 102 ASN A O 1
ATOM 861 N N . ILE A 1 103 ? 19.002 -5.009 -11.333 1.00 97.56 103 ILE A N 1
ATOM 862 C CA . ILE A 1 103 ? 19.013 -4.768 -9.883 1.00 97.56 103 ILE A CA 1
ATOM 863 C C . ILE A 1 103 ? 17.594 -4.876 -9.315 1.00 97.56 103 ILE A C 1
ATOM 865 O O . ILE A 1 103 ? 17.384 -5.493 -8.276 1.00 97.56 103 ILE A O 1
ATOM 869 N N . LEU A 1 104 ? 16.589 -4.328 -10.010 1.00 97.25 104 LEU A N 1
ATOM 870 C CA . LEU A 1 104 ? 15.195 -4.467 -9.583 1.00 97.25 104 LEU A CA 1
ATOM 871 C C . LEU A 1 104 ? 14.775 -5.937 -9.516 1.00 97.25 104 LEU A C 1
ATOM 873 O O . LEU A 1 104 ? 14.179 -6.347 -8.529 1.00 97.25 104 LEU A O 1
ATOM 877 N N . LEU A 1 105 ? 15.083 -6.730 -10.542 1.00 97.62 105 LEU A N 1
ATOM 878 C CA . LEU A 1 105 ? 14.727 -8.148 -10.567 1.00 97.62 105 LEU A CA 1
ATOM 879 C C . LEU A 1 105 ? 15.438 -8.943 -9.461 1.00 97.62 105 LEU A C 1
ATOM 881 O O . LEU A 1 105 ? 14.796 -9.769 -8.817 1.00 97.62 105 LEU A O 1
ATOM 885 N N . GLU A 1 106 ? 16.710 -8.654 -9.185 1.00 97.81 106 GLU A N 1
ATOM 886 C CA . GLU A 1 106 ? 17.451 -9.238 -8.056 1.00 97.81 106 GLU A CA 1
ATOM 887 C C . GLU A 1 106 ? 16.803 -8.881 -6.710 1.00 97.81 106 GLU A C 1
ATOM 889 O O . GLU A 1 106 ? 16.527 -9.763 -5.896 1.00 97.81 106 GLU A O 1
ATOM 894 N N . ASN A 1 107 ? 16.448 -7.610 -6.504 1.00 97.94 107 ASN A N 1
ATOM 895 C CA . ASN A 1 107 ? 15.764 -7.157 -5.291 1.00 97.94 107 ASN A CA 1
ATOM 896 C C . ASN A 1 107 ? 14.406 -7.847 -5.089 1.00 97.94 107 ASN A C 1
ATOM 898 O O . ASN A 1 107 ? 13.997 -8.088 -3.955 1.00 97.94 107 ASN A O 1
ATOM 902 N N . ILE A 1 108 ? 13.702 -8.182 -6.173 1.00 97.31 108 ILE A N 1
ATOM 903 C CA . ILE A 1 108 ? 12.409 -8.877 -6.117 1.00 97.31 108 ILE A CA 1
ATOM 904 C C . ILE A 1 108 ? 12.574 -10.345 -5.712 1.00 97.31 108 ILE A C 1
ATOM 906 O O . ILE A 1 108 ? 11.716 -10.880 -5.012 1.00 97.31 108 ILE A O 1
ATOM 910 N N . ILE A 1 109 ? 13.683 -10.989 -6.082 1.00 96.50 109 ILE A N 1
ATOM 911 C CA . ILE A 1 109 ? 14.013 -12.337 -5.598 1.00 96.50 109 ILE A CA 1
ATOM 912 C C . ILE A 1 109 ? 14.219 -12.306 -4.079 1.00 96.50 109 ILE A C 1
ATOM 914 O O . ILE A 1 109 ? 13.591 -13.085 -3.360 1.00 96.50 109 ILE A O 1
ATOM 918 N N . THR A 1 110 ? 15.025 -11.364 -3.581 1.00 97.94 110 THR A N 1
ATOM 919 C CA . THR A 1 110 ? 15.244 -11.168 -2.137 1.00 97.94 110 THR A CA 1
ATOM 920 C C . THR A 1 110 ? 13.932 -10.860 -1.413 1.00 97.94 110 THR A C 1
ATOM 922 O O . THR A 1 110 ? 13.633 -11.458 -0.381 1.00 97.94 110 THR A O 1
ATOM 925 N N . LEU A 1 111 ? 13.098 -9.984 -1.982 1.00 97.56 111 LEU A N 1
ATOM 926 C CA . LEU A 1 111 ? 11.782 -9.664 -1.436 1.00 97.56 111 LEU A CA 1
ATOM 927 C C . LEU A 1 111 ? 10.890 -10.898 -1.304 1.00 97.56 111 LEU A C 1
ATOM 929 O O . LEU A 1 111 ? 10.308 -11.101 -0.246 1.00 97.56 111 LEU A O 1
ATOM 933 N N . ASN A 1 112 ? 10.792 -11.728 -2.346 1.00 96.56 112 ASN A N 1
ATOM 934 C CA . ASN A 1 112 ? 9.997 -12.955 -2.288 1.00 96.56 112 ASN A CA 1
ATOM 935 C C . ASN A 1 112 ? 10.449 -13.863 -1.141 1.00 96.56 112 ASN A C 1
ATOM 937 O O . ASN A 1 112 ? 9.599 -14.391 -0.432 1.00 96.56 112 ASN A O 1
ATOM 941 N N . SER A 1 113 ? 11.760 -13.976 -0.902 1.00 98.00 113 SER A N 1
ATOM 942 C CA . SER A 1 113 ? 12.281 -14.722 0.248 1.00 98.00 113 SER A CA 1
ATOM 943 C C . SER A 1 113 ? 11.796 -14.140 1.578 1.00 98.00 113 SER A C 1
ATOM 945 O O . SER A 1 113 ? 11.375 -14.896 2.447 1.00 98.00 113 SER A O 1
ATOM 947 N N . TYR A 1 114 ? 11.816 -12.816 1.761 1.00 98.50 114 TYR A N 1
ATOM 948 C CA . TYR A 1 114 ? 11.273 -12.205 2.980 1.00 98.50 114 TYR A CA 1
ATOM 949 C C . TYR A 1 114 ? 9.776 -12.489 3.151 1.00 98.50 114 TYR A C 1
ATOM 951 O O . TYR A 1 114 ? 9.346 -12.903 4.224 1.00 98.50 114 TYR A O 1
ATOM 959 N N . LEU A 1 115 ? 8.983 -12.315 2.088 1.00 98.06 115 LEU A N 1
ATOM 960 C CA . LEU A 1 115 ? 7.530 -12.486 2.150 1.00 98.06 115 LEU A CA 1
ATOM 961 C C . LEU A 1 115 ? 7.110 -13.950 2.370 1.00 98.06 115 LEU A C 1
ATOM 963 O O . LEU A 1 115 ? 6.157 -14.200 3.103 1.00 98.06 115 LEU A O 1
ATOM 967 N N . GLU A 1 116 ? 7.815 -14.918 1.775 1.00 97.88 116 GLU A N 1
ATOM 968 C CA . GLU A 1 116 ? 7.572 -16.355 1.989 1.00 97.88 116 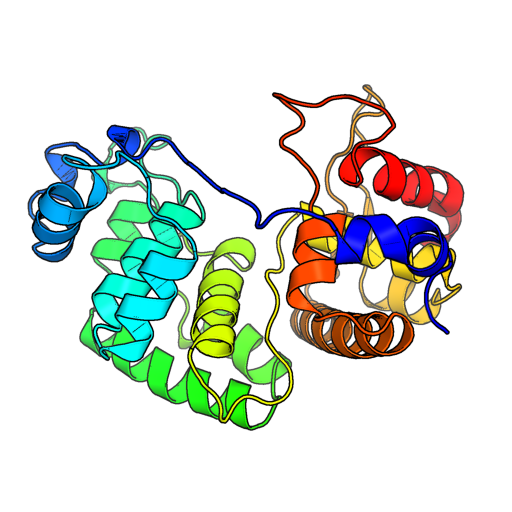GLU A CA 1
ATOM 969 C C . GLU A 1 116 ? 7.867 -16.791 3.429 1.00 97.88 116 GLU A C 1
ATOM 971 O O . GLU A 1 116 ? 7.219 -17.704 3.934 1.00 97.88 116 GLU A O 1
ATOM 976 N N . ASN A 1 117 ? 8.789 -16.103 4.108 1.00 97.88 117 ASN A N 1
ATOM 977 C CA . ASN A 1 117 ? 9.108 -16.324 5.519 1.00 97.88 117 ASN A CA 1
ATOM 978 C C . ASN A 1 117 ? 8.297 -15.432 6.478 1.00 97.88 117 ASN A C 1
ATOM 980 O O . ASN A 1 117 ? 8.605 -15.391 7.667 1.00 97.88 117 ASN A O 1
ATOM 984 N N . GLU A 1 118 ? 7.292 -14.702 5.977 1.00 97.81 118 GLU A N 1
ATOM 985 C CA . GLU A 1 118 ? 6.475 -13.754 6.754 1.00 97.81 118 GLU A CA 1
ATOM 986 C C . GLU A 1 118 ? 7.307 -12.648 7.458 1.00 97.81 118 GLU A C 1
ATOM 988 O O . GLU A 1 118 ? 6.843 -12.004 8.400 1.00 97.81 118 GLU A O 1
ATOM 993 N N . ASP A 1 119 ? 8.525 -12.365 6.973 1.00 98.38 119 ASP A N 1
ATOM 994 C CA . ASP A 1 119 ? 9.408 -11.308 7.485 1.00 98.38 119 ASP A CA 1
ATOM 995 C C . ASP A 1 119 ? 9.078 -9.953 6.838 1.00 98.38 119 ASP A C 1
ATOM 997 O O . ASP A 1 119 ? 9.789 -9.415 5.980 1.00 98.38 119 ASP A O 1
ATOM 1001 N N . PHE A 1 120 ? 7.940 -9.390 7.245 1.00 98.50 120 PHE A N 1
ATOM 1002 C CA . PHE A 1 120 ? 7.472 -8.102 6.733 1.00 98.50 120 PHE A CA 1
ATOM 1003 C C . PHE A 1 120 ? 8.339 -6.924 7.199 1.00 98.50 120 PHE A C 1
ATOM 1005 O O . PHE A 1 120 ? 8.419 -5.923 6.483 1.00 98.50 120 PHE A O 1
ATOM 1012 N N . ILE A 1 121 ? 9.000 -7.023 8.361 1.00 98.50 121 ILE A N 1
ATOM 1013 C CA . ILE A 1 121 ? 9.969 -6.015 8.817 1.00 98.50 121 ILE A CA 1
ATOM 1014 C C . ILE A 1 121 ? 11.176 -5.991 7.877 1.00 98.50 121 ILE A C 1
ATOM 1016 O O . ILE A 1 121 ? 11.497 -4.922 7.354 1.00 98.50 121 ILE A O 1
ATOM 1020 N N . GLY A 1 122 ? 11.798 -7.146 7.621 1.00 98.50 122 GLY A N 1
ATOM 1021 C CA . GLY A 1 122 ? 12.947 -7.275 6.727 1.00 98.50 122 GLY A CA 1
ATOM 1022 C C . GLY A 1 122 ? 12.630 -6.792 5.316 1.00 98.50 122 GLY A C 1
ATOM 1023 O O . GLY A 1 122 ? 13.338 -5.933 4.789 1.00 98.50 122 GLY A O 1
ATOM 1024 N N . ALA A 1 123 ? 11.498 -7.229 4.750 1.00 98.44 123 ALA A N 1
ATOM 1025 C CA . ALA A 1 123 ? 11.020 -6.760 3.447 1.00 98.44 123 ALA A CA 1
ATOM 1026 C C . ALA A 1 123 ? 10.886 -5.228 3.382 1.00 98.44 123 ALA A C 1
ATOM 1028 O O . ALA A 1 123 ? 11.350 -4.584 2.436 1.00 98.44 123 ALA A O 1
ATOM 1029 N N . PHE A 1 124 ? 10.244 -4.632 4.392 1.00 98.44 124 PHE A N 1
ATOM 1030 C CA . PHE A 1 124 ? 9.982 -3.197 4.436 1.00 98.44 124 PHE A CA 1
ATOM 1031 C C . PHE A 1 124 ? 11.272 -2.388 4.601 1.00 98.44 124 PHE A C 1
ATOM 1033 O O . PHE A 1 124 ? 11.470 -1.397 3.898 1.00 98.44 124 PHE A O 1
ATOM 1040 N N . GLU A 1 125 ? 12.166 -2.803 5.498 1.00 98.19 125 GLU A N 1
ATOM 1041 C CA . GLU A 1 125 ? 13.442 -2.120 5.716 1.00 98.19 125 GLU A CA 1
ATOM 1042 C C . GLU A 1 125 ? 14.380 -2.230 4.516 1.00 98.19 125 GLU A C 1
ATOM 1044 O O . GLU A 1 125 ? 15.016 -1.235 4.160 1.00 98.19 125 GLU A O 1
ATOM 1049 N N . PHE A 1 126 ? 14.402 -3.386 3.851 1.00 98.38 126 PHE A N 1
ATOM 1050 C CA . PHE A 1 126 ? 15.171 -3.606 2.631 1.00 98.38 126 PHE A CA 1
ATOM 1051 C C . PHE A 1 126 ? 14.787 -2.593 1.542 1.00 98.38 126 PHE A C 1
ATOM 1053 O O . PHE A 1 126 ? 15.652 -1.908 1.000 1.00 98.38 126 PHE A O 1
ATOM 1060 N N . PHE A 1 127 ? 13.489 -2.383 1.289 1.00 97.12 127 PHE A N 1
ATOM 1061 C CA . PHE A 1 127 ? 13.020 -1.384 0.311 1.00 97.12 127 PHE A CA 1
ATOM 1062 C C . PHE A 1 127 ? 13.129 0.073 0.783 1.00 97.12 127 PHE A C 1
ATOM 1064 O O . PHE A 1 127 ? 13.070 0.993 -0.037 1.00 97.12 127 PHE A O 1
ATOM 1071 N N . GLN A 1 128 ? 13.318 0.318 2.082 1.00 95.25 128 GLN A N 1
ATOM 1072 C CA . GLN A 1 128 ? 13.635 1.657 2.584 1.00 95.25 128 GLN A CA 1
ATOM 1073 C C . GLN A 1 128 ? 15.117 2.024 2.456 1.00 95.25 128 GLN A C 1
ATOM 1075 O O . GLN A 1 128 ? 15.435 3.219 2.427 1.00 95.25 128 GLN A O 1
ATOM 1080 N N . LYS A 1 129 ? 16.009 1.029 2.405 1.00 94.88 129 LYS A N 1
ATOM 1081 C CA . LYS A 1 129 ? 17.462 1.212 2.477 1.00 94.8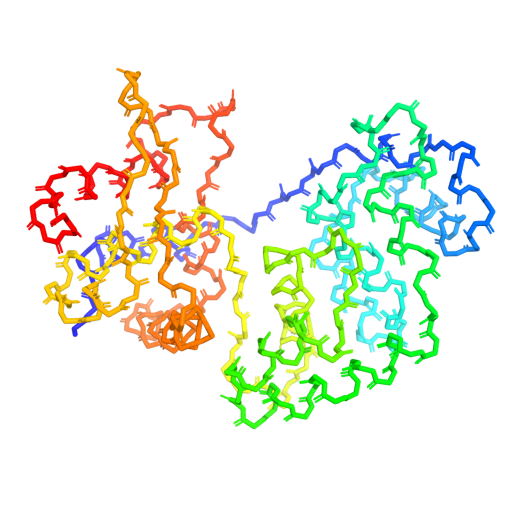8 129 LYS A CA 1
ATOM 1082 C C . LYS A 1 129 ? 18.147 0.657 1.229 1.00 94.88 129 LYS A C 1
ATOM 1084 O O . LYS A 1 129 ? 18.435 1.426 0.316 1.00 94.88 129 LYS A O 1
ATOM 1089 N N . ASP A 1 130 ? 18.367 -0.651 1.179 1.00 95.56 130 ASP A N 1
ATOM 1090 C CA . ASP A 1 130 ? 19.251 -1.300 0.205 1.00 95.56 130 ASP A CA 1
ATOM 1091 C C . ASP A 1 130 ? 18.636 -1.351 -1.200 1.00 95.56 130 ASP A C 1
ATOM 1093 O O . ASP A 1 130 ? 19.279 -1.001 -2.187 1.00 95.56 130 ASP A O 1
ATOM 1097 N N . ALA A 1 131 ? 17.350 -1.694 -1.289 1.00 96.12 131 ALA A N 1
ATOM 1098 C CA . ALA A 1 131 ? 16.577 -1.731 -2.530 1.00 96.12 131 ALA A CA 1
ATOM 1099 C C . ALA A 1 131 ? 15.811 -0.427 -2.797 1.00 96.12 131 ALA A C 1
ATOM 1101 O O . ALA A 1 131 ? 14.810 -0.416 -3.519 1.00 96.12 131 ALA A O 1
ATOM 1102 N N . LYS A 1 132 ? 16.242 0.688 -2.196 1.00 95.38 132 LYS A N 1
ATOM 1103 C CA . LYS A 1 132 ? 15.552 1.971 -2.329 1.00 95.38 132 LYS A CA 1
ATOM 1104 C C . LYS A 1 132 ? 15.553 2.444 -3.783 1.00 95.38 132 LYS A C 1
ATOM 1106 O O . LYS A 1 132 ? 16.602 2.605 -4.404 1.00 95.38 132 LYS A O 1
ATOM 1111 N N . ILE A 1 133 ? 14.364 2.759 -4.291 1.00 93.25 133 ILE A N 1
ATOM 1112 C CA . ILE A 1 133 ? 14.175 3.363 -5.612 1.00 93.25 133 ILE A CA 1
ATOM 1113 C C . ILE A 1 133 ? 13.793 4.831 -5.427 1.00 93.25 133 ILE A C 1
ATOM 1115 O O . ILE A 1 133 ? 12.891 5.170 -4.655 1.00 93.25 133 ILE A O 1
ATOM 1119 N N . GLU A 1 134 ? 14.479 5.729 -6.129 1.00 90.00 134 GLU A N 1
ATOM 1120 C CA . GLU A 1 134 ? 14.195 7.157 -6.031 1.00 90.00 134 GLU A CA 1
ATOM 1121 C C . GLU A 1 134 ? 12.749 7.469 -6.454 1.00 90.00 134 GLU A C 1
ATOM 1123 O O . GLU A 1 134 ? 12.278 7.042 -7.506 1.00 90.00 134 GLU A O 1
ATOM 1128 N N . GLY A 1 135 ? 12.026 8.224 -5.621 1.00 84.50 135 GLY A N 1
ATOM 1129 C CA . GLY A 1 135 ? 10.629 8.587 -5.876 1.00 84.50 135 GLY A CA 1
ATOM 1130 C C . GLY A 1 135 ? 9.597 7.511 -5.512 1.00 84.50 135 GLY A C 1
ATOM 1131 O O . GLY A 1 135 ? 8.398 7.797 -5.537 1.00 84.50 135 GLY A O 1
ATOM 1132 N N . VAL A 1 136 ? 10.031 6.314 -5.107 1.00 92.56 136 VAL A N 1
ATOM 1133 C CA . VAL A 1 136 ? 9.161 5.208 -4.678 1.00 92.56 136 VAL A CA 1
ATOM 1134 C C . VAL A 1 136 ? 9.173 5.112 -3.149 1.00 92.56 136 VAL A C 1
ATOM 1136 O O . VAL A 1 136 ? 10.062 4.526 -2.541 1.00 92.56 136 VAL A O 1
ATOM 1139 N N . GLY A 1 137 ? 8.179 5.727 -2.507 1.00 93.19 137 GLY A N 1
ATOM 1140 C CA . GLY A 1 137 ? 7.967 5.620 -1.056 1.00 93.19 137 GLY A CA 1
ATOM 1141 C C . GLY A 1 137 ? 7.244 4.335 -0.622 1.00 93.19 137 GLY A C 1
ATOM 1142 O O . GLY A 1 137 ? 6.818 3.536 -1.458 1.00 93.19 137 GLY A O 1
ATOM 1143 N N . SER A 1 138 ? 7.020 4.191 0.691 1.00 94.69 138 SER A N 1
ATOM 1144 C CA . SER A 1 138 ? 6.323 3.049 1.322 1.00 94.69 138 SER A CA 1
ATOM 1145 C C . SER A 1 138 ? 4.977 2.721 0.698 1.00 94.69 138 SER A C 1
ATOM 1147 O O . SER A 1 138 ? 4.706 1.567 0.368 1.00 94.69 138 SER A O 1
ATOM 1149 N N . ALA A 1 139 ? 4.176 3.747 0.423 1.00 93.56 139 ALA A N 1
ATOM 1150 C CA . ALA A 1 139 ? 2.885 3.589 -0.232 1.00 93.56 139 ALA A CA 1
ATOM 1151 C C . ALA A 1 139 ? 2.971 2.918 -1.615 1.00 93.56 139 ALA A C 1
ATOM 1153 O O . ALA A 1 139 ? 1.967 2.383 -2.077 1.00 93.56 139 ALA A O 1
ATOM 1154 N N . TYR A 1 140 ? 4.117 2.968 -2.303 1.00 94.62 140 TYR A N 1
ATOM 1155 C CA . TYR A 1 140 ? 4.303 2.342 -3.614 1.00 94.62 140 TYR A CA 1
ATOM 1156 C C . TYR A 1 140 ? 4.965 0.974 -3.508 1.00 94.62 140 TYR A C 1
ATOM 1158 O O . TYR A 1 140 ? 4.449 0.026 -4.094 1.00 94.62 140 TYR A O 1
ATOM 1166 N N . PHE A 1 141 ? 6.055 0.825 -2.747 1.00 96.12 141 PHE A N 1
ATOM 1167 C CA . PHE A 1 141 ? 6.703 -0.486 -2.659 1.00 96.12 141 PHE A CA 1
ATOM 1168 C C . PHE A 1 141 ? 5.815 -1.524 -1.955 1.00 96.12 141 PHE A C 1
ATOM 1170 O O . PHE A 1 141 ? 5.813 -2.682 -2.353 1.00 96.12 141 PHE A O 1
ATOM 1177 N N . THR A 1 142 ? 4.952 -1.126 -1.010 1.00 97.88 142 THR A N 1
ATOM 1178 C CA . THR A 1 142 ? 3.986 -2.067 -0.405 1.00 97.88 142 THR A CA 1
ATOM 1179 C C . THR A 1 142 ? 2.921 -2.546 -1.396 1.00 97.88 142 THR A C 1
ATOM 1181 O O . THR A 1 142 ? 2.357 -3.619 -1.206 1.00 97.88 142 THR A O 1
ATOM 1184 N N . LYS A 1 143 ? 2.694 -1.831 -2.509 1.00 96.19 143 LYS A N 1
ATOM 1185 C CA . LYS A 1 143 ? 1.879 -2.343 -3.625 1.00 96.19 143 LYS A CA 1
ATOM 1186 C C . LYS A 1 143 ? 2.598 -3.457 -4.381 1.00 96.19 143 LYS A C 1
ATOM 1188 O O . LYS A 1 143 ? 1.956 -4.413 -4.791 1.00 96.19 143 LYS A O 1
ATOM 1193 N N . ILE A 1 144 ? 3.921 -3.368 -4.528 1.00 96.88 144 ILE A N 1
ATOM 1194 C CA . ILE A 1 144 ? 4.724 -4.468 -5.084 1.00 96.88 144 ILE A CA 1
ATOM 1195 C C . ILE A 1 144 ? 4.580 -5.697 -4.182 1.00 96.88 144 ILE A C 1
ATOM 1197 O O . ILE A 1 144 ? 4.306 -6.785 -4.681 1.00 96.88 144 ILE A O 1
ATOM 1201 N N . PHE A 1 145 ? 4.686 -5.509 -2.860 1.00 98.00 145 PHE A N 1
ATOM 1202 C CA . PHE A 1 145 ? 4.554 -6.597 -1.886 1.00 98.00 145 PHE A CA 1
ATOM 1203 C C . PHE A 1 145 ? 3.178 -7.246 -2.012 1.00 98.00 145 PHE A C 1
ATOM 1205 O O . PHE A 1 145 ? 3.076 -8.462 -2.125 1.00 98.00 145 PHE A O 1
ATOM 1212 N N . TYR A 1 146 ? 2.133 -6.418 -2.063 1.00 97.38 146 TYR A N 1
ATOM 1213 C CA . TYR A 1 146 ? 0.761 -6.854 -2.265 1.00 97.38 146 TYR A CA 1
ATOM 1214 C C . TYR A 1 146 ? 0.620 -7.748 -3.500 1.00 97.38 146 TYR A C 1
ATOM 1216 O O . TYR A 1 146 ? 0.205 -8.893 -3.361 1.00 97.38 146 TYR A O 1
ATOM 1224 N N . PHE A 1 147 ? 1.005 -7.280 -4.693 1.00 96.69 147 PHE A N 1
ATOM 1225 C CA . PHE A 1 147 ? 0.801 -8.063 -5.916 1.00 96.69 147 PHE A CA 1
ATOM 1226 C C . PHE A 1 147 ? 1.639 -9.344 -5.965 1.00 96.69 147 PHE A C 1
ATOM 1228 O O . PHE A 1 147 ? 1.112 -10.366 -6.397 1.00 96.69 147 PHE A O 1
ATOM 1235 N N . LEU A 1 148 ? 2.884 -9.322 -5.474 1.00 96.06 148 LEU A N 1
ATOM 1236 C CA . LEU A 1 148 ? 3.693 -10.539 -5.309 1.00 96.06 148 LEU A CA 1
ATOM 1237 C C . LEU A 1 148 ? 3.020 -11.535 -4.360 1.00 96.06 148 LEU A C 1
ATOM 1239 O O . LEU A 1 148 ? 2.969 -12.730 -4.628 1.00 96.06 148 LEU A O 1
ATOM 1243 N N . GLY A 1 149 ? 2.457 -11.031 -3.264 1.00 96.19 149 GLY A N 1
ATOM 1244 C CA . GLY A 1 149 ? 1.657 -11.806 -2.329 1.00 96.19 149 GLY A CA 1
ATOM 1245 C C . GLY A 1 149 ? 0.468 -12.499 -2.981 1.00 96.19 149 GLY A C 1
ATOM 1246 O O . GLY A 1 149 ? 0.232 -13.684 -2.744 1.00 96.19 149 GLY A O 1
ATOM 1247 N N . GLN A 1 150 ? -0.287 -11.756 -3.791 1.00 94.56 150 GLN A N 1
ATOM 1248 C CA . GLN A 1 150 ? -1.492 -12.261 -4.447 1.00 94.56 150 GLN A CA 1
ATOM 1249 C C . GLN A 1 150 ? -1.185 -13.312 -5.526 1.00 94.56 150 GLN A C 1
ATOM 1251 O O . GLN A 1 150 ? -1.968 -14.245 -5.675 1.00 94.56 150 GLN A O 1
ATOM 1256 N N . SER A 1 151 ? -0.066 -13.194 -6.250 1.00 95.06 151 SER A N 1
ATOM 1257 C CA . SER A 1 151 ? 0.326 -14.150 -7.303 1.00 95.06 151 SER A CA 1
ATOM 1258 C C . SER A 1 151 ? 1.085 -15.376 -6.782 1.00 95.06 151 SER A C 1
ATOM 1260 O O . SER A 1 151 ? 1.109 -16.421 -7.427 1.00 95.06 151 SER A O 1
ATOM 1262 N N . ASN A 1 152 ? 1.695 -15.297 -5.597 1.00 93.81 152 ASN A N 1
ATOM 1263 C CA . ASN A 1 152 ? 2.520 -16.376 -5.059 1.00 93.81 152 ASN A CA 1
ATOM 1264 C C . ASN A 1 152 ? 1.773 -17.200 -3.997 1.00 93.81 152 ASN A C 1
ATOM 1266 O O . ASN A 1 152 ? 1.461 -16.726 -2.900 1.00 93.81 152 ASN A O 1
ATOM 1270 N N . THR A 1 153 ? 1.522 -18.476 -4.293 1.00 93.88 153 THR A N 1
ATOM 1271 C CA . THR A 1 153 ? 0.839 -19.414 -3.385 1.00 93.88 153 THR A CA 1
ATOM 1272 C C . THR A 1 153 ? 1.681 -19.834 -2.179 1.00 93.88 153 THR A C 1
ATOM 1274 O O . THR A 1 153 ? 1.113 -20.298 -1.194 1.00 93.88 153 THR A O 1
ATOM 1277 N N . ARG A 1 154 ? 3.007 -19.643 -2.214 1.00 96.12 154 ARG A N 1
ATOM 1278 C CA . ARG A 1 154 ? 3.912 -19.954 -1.091 1.00 96.12 154 ARG A CA 1
ATOM 1279 C C . ARG A 1 154 ? 3.845 -18.918 0.031 1.00 96.12 154 ARG A C 1
ATOM 1281 O O . ARG A 1 154 ? 4.224 -19.216 1.155 1.00 96.12 154 ARG A O 1
ATOM 1288 N N . ILE A 1 155 ? 3.339 -17.719 -0.259 1.00 96.19 155 ILE A N 1
ATOM 1289 C CA . ILE A 1 155 ? 3.144 -16.663 0.736 1.00 96.19 155 ILE A CA 1
ATOM 1290 C C . ILE A 1 155 ? 1.811 -16.909 1.449 1.00 96.19 155 ILE A C 1
ATOM 1292 O O . ILE A 1 155 ? 0.742 -16.709 0.864 1.00 96.19 155 ILE A O 1
ATOM 1296 N N . ASN A 1 156 ? 1.883 -17.346 2.705 1.00 94.44 156 ASN A N 1
ATOM 1297 C CA . ASN A 1 156 ? 0.724 -17.729 3.511 1.00 94.44 156 ASN A CA 1
ATOM 1298 C C . ASN A 1 156 ? -0.076 -16.509 4.001 1.00 94.44 156 ASN A C 1
ATOM 1300 O O . ASN A 1 156 ? -1.273 -16.400 3.732 1.00 94.44 156 ASN A O 1
ATOM 1304 N N . ILE A 1 157 ? 0.580 -15.551 4.662 1.00 97.12 157 ILE A N 1
ATOM 1305 C CA . ILE A 1 157 ? -0.042 -14.271 5.026 1.00 97.12 157 ILE A CA 1
ATOM 1306 C C . ILE A 1 157 ? 0.155 -13.276 3.887 1.00 97.12 157 ILE A C 1
ATOM 1308 O O . ILE A 1 157 ? 1.277 -12.880 3.581 1.00 97.12 157 ILE A O 1
ATOM 1312 N N . LYS A 1 158 ? -0.945 -12.843 3.263 1.00 96.62 158 LYS A N 1
ATOM 1313 C CA . LYS A 1 158 ? -0.887 -11.912 2.134 1.00 96.62 158 LYS A CA 1
ATOM 1314 C C . LYS A 1 158 ? -0.469 -10.503 2.595 1.00 96.62 158 LYS A C 1
ATOM 1316 O O . LYS A 1 158 ? -1.187 -9.909 3.403 1.00 96.62 158 LYS A O 1
ATOM 1321 N N . PRO A 1 159 ? 0.650 -9.949 2.081 1.00 98.00 159 PRO A N 1
ATOM 1322 C CA . PRO A 1 159 ? 1.024 -8.559 2.288 1.00 98.00 159 PRO A CA 1
ATOM 1323 C C . PRO A 1 159 ? -0.093 -7.627 1.826 1.00 98.00 159 PRO A C 1
ATOM 1325 O O . PRO A 1 159 ? -0.748 -7.865 0.810 1.00 98.00 159 PRO A O 1
ATOM 1328 N N . LEU A 1 160 ? -0.269 -6.535 2.560 1.00 97.88 160 LEU A N 1
ATOM 1329 C CA . LEU A 1 160 ? -1.279 -5.522 2.281 1.00 97.88 160 LEU A CA 1
ATOM 1330 C C . LEU A 1 160 ? -0.630 -4.209 1.847 1.00 97.88 160 LEU A C 1
ATOM 1332 O O . LEU A 1 160 ? 0.552 -3.961 2.112 1.00 97.88 160 LEU A O 1
ATOM 1336 N N . ILE A 1 161 ? -1.415 -3.356 1.195 1.00 97.38 161 ILE A N 1
ATOM 1337 C CA . ILE A 1 161 ? -0.986 -2.007 0.826 1.00 97.38 161 ILE A CA 1
ATOM 1338 C C . ILE A 1 161 ? -0.965 -1.148 2.090 1.00 97.38 161 ILE A C 1
ATOM 1340 O O . ILE A 1 161 ? -1.909 -1.176 2.880 1.00 97.38 161 ILE A O 1
ATOM 1344 N N . PHE A 1 162 ? 0.117 -0.388 2.277 1.00 97.38 162 PHE A N 1
ATOM 1345 C CA . PHE A 1 162 ? 0.269 0.519 3.411 1.00 97.38 162 PHE A CA 1
ATOM 1346 C C . PHE A 1 162 ? 0.511 1.944 2.926 1.00 97.38 162 PHE A C 1
ATOM 1348 O O . PHE A 1 162 ? 1.641 2.390 2.726 1.00 97.38 162 PHE A O 1
ATOM 1355 N N . ASP A 1 163 ? -0.594 2.640 2.673 1.00 95.06 163 ASP A N 1
ATOM 1356 C CA . ASP A 1 163 ? -0.634 4.049 2.317 1.00 95.06 163 ASP A CA 1
ATOM 1357 C C . ASP A 1 163 ? -1.391 4.888 3.352 1.00 95.06 163 ASP A C 1
ATOM 1359 O O . ASP A 1 163 ? -1.919 4.385 4.342 1.00 95.06 163 ASP A O 1
ATOM 1363 N N . LYS A 1 164 ? -1.492 6.194 3.096 1.00 94.50 164 LYS A N 1
ATOM 1364 C CA . LYS A 1 164 ? -2.157 7.153 3.985 1.00 94.50 164 LYS A CA 1
ATOM 1365 C C . LYS A 1 164 ? -3.541 6.695 4.473 1.00 94.50 164 LYS A C 1
ATOM 1367 O O . LYS A 1 164 ? -3.917 6.966 5.611 1.00 94.50 164 LYS A O 1
ATOM 1372 N N . TRP A 1 165 ? -4.352 6.086 3.609 1.00 95.62 165 TRP A N 1
ATOM 1373 C CA . TRP A 1 165 ? -5.724 5.713 3.947 1.00 95.62 165 TRP A CA 1
ATOM 1374 C C . TRP A 1 165 ? -5.770 4.449 4.794 1.00 95.62 165 TRP A C 1
ATOM 1376 O O . TRP A 1 165 ? -6.519 4.413 5.769 1.00 95.62 165 TRP A O 1
ATOM 1386 N N . THR A 1 166 ? -4.938 3.461 4.481 1.00 97.44 166 THR A N 1
ATOM 1387 C CA . THR A 1 166 ? -4.815 2.244 5.292 1.00 97.44 166 THR A CA 1
ATOM 1388 C C . THR A 1 166 ? -4.109 2.508 6.622 1.00 97.44 166 THR A C 1
ATOM 1390 O O . THR A 1 166 ? -4.482 1.928 7.633 1.00 97.44 166 THR A O 1
ATOM 1393 N N . GLU A 1 167 ? -3.160 3.448 6.674 1.00 98.19 167 GLU A N 1
ATOM 1394 C CA . GLU A 1 167 ? -2.529 3.908 7.919 1.00 98.19 167 GLU A CA 1
ATOM 1395 C C . GLU A 1 167 ? -3.553 4.560 8.858 1.00 98.19 167 GLU A C 1
ATOM 1397 O O . GLU A 1 167 ? -3.578 4.263 10.056 1.00 98.19 167 GLU A O 1
ATOM 1402 N N . ASN A 1 168 ? -4.429 5.414 8.310 1.00 97.94 168 ASN A N 1
ATOM 1403 C CA . ASN A 1 168 ? -5.555 5.987 9.048 1.00 97.94 168 ASN A CA 1
ATOM 1404 C C . ASN A 1 168 ? -6.521 4.885 9.513 1.00 97.94 168 ASN A C 1
ATOM 1406 O O . ASN A 1 168 ? -6.960 4.890 10.663 1.00 97.94 168 ASN A O 1
ATOM 1410 N N . ALA A 1 169 ? -6.865 3.942 8.630 1.00 98.44 169 ALA A N 1
ATOM 1411 C CA . ALA A 1 169 ? -7.760 2.841 8.963 1.00 98.44 169 ALA A CA 1
ATOM 1412 C C . ALA A 1 169 ? -7.207 1.996 10.111 1.00 98.44 169 ALA A C 1
ATOM 1414 O O . ALA A 1 169 ? -7.918 1.734 11.079 1.00 98.44 169 ALA A O 1
ATOM 1415 N N . TYR A 1 170 ? -5.931 1.625 10.041 1.00 98.62 170 TYR A N 1
ATOM 1416 C CA . TYR A 1 170 ? -5.294 0.808 11.059 1.00 98.62 170 TYR A CA 1
ATOM 1417 C C . TYR A 1 170 ? -5.273 1.506 12.421 1.00 98.62 170 TYR A C 1
ATOM 1419 O O . TYR A 1 170 ? -5.696 0.907 13.410 1.00 98.62 170 TYR A O 1
ATOM 1427 N N . LEU A 1 171 ? -4.923 2.799 12.473 1.00 98.50 171 LEU A N 1
ATOM 1428 C CA . LEU A 1 171 ? -4.992 3.567 13.719 1.00 98.50 171 LEU A CA 1
ATOM 1429 C C . LEU A 1 171 ? -6.408 3.572 14.310 1.00 98.50 171 LEU A C 1
ATOM 1431 O O . LEU A 1 171 ? -6.587 3.318 15.499 1.00 98.50 171 LEU A O 1
ATOM 1435 N N . ALA A 1 172 ? -7.418 3.856 13.485 1.00 98.38 172 ALA A N 1
ATOM 1436 C CA . ALA A 1 172 ? -8.810 3.890 13.927 1.00 98.38 172 ALA A CA 1
ATOM 1437 C C . ALA A 1 172 ? -9.247 2.551 14.544 1.00 98.38 172 ALA A C 1
ATOM 1439 O O . ALA A 1 172 ? -9.917 2.526 15.578 1.00 98.38 172 ALA A O 1
ATOM 1440 N N . LEU A 1 173 ? -8.842 1.443 13.926 1.00 98.56 173 LEU A N 1
ATOM 1441 C CA . LEU A 1 173 ? -9.165 0.094 14.377 1.00 98.56 173 LEU A CA 1
ATOM 1442 C C . LEU A 1 173 ? -8.440 -0.270 15.679 1.00 98.56 173 LEU A C 1
ATOM 1444 O O . LEU A 1 173 ? -9.074 -0.822 16.578 1.00 98.56 173 LEU A O 1
ATOM 1448 N N . LEU A 1 174 ? -7.163 0.101 15.829 1.00 98.31 174 LEU A N 1
ATOM 1449 C CA . LEU A 1 174 ? -6.425 -0.063 17.086 1.00 98.31 174 LEU A CA 1
ATOM 1450 C C . LEU A 1 174 ? -7.084 0.710 18.238 1.00 98.31 174 LEU A C 1
ATOM 1452 O O . LEU A 1 174 ? -7.288 0.149 19.313 1.00 98.31 174 LEU A O 1
ATOM 1456 N N . LEU A 1 175 ? -7.472 1.969 18.001 1.00 97.25 175 LEU A N 1
ATOM 1457 C CA . LEU A 1 175 ? -8.154 2.806 18.996 1.00 97.25 175 LEU A CA 1
ATOM 1458 C C . LEU A 1 175 ? -9.489 2.200 19.427 1.00 97.25 175 LEU A C 1
ATOM 1460 O O . LEU A 1 175 ? -9.777 2.119 20.618 1.00 97.25 175 LEU A O 1
ATOM 1464 N N . GLN A 1 176 ? -10.294 1.732 18.472 1.00 95.69 176 GLN A N 1
ATOM 1465 C CA . GLN A 1 176 ? -11.580 1.110 18.780 1.00 95.69 176 GLN A CA 1
ATOM 1466 C C . GLN A 1 176 ? -11.426 -0.200 19.567 1.00 95.69 176 GLN A C 1
ATOM 1468 O O . GLN A 1 176 ? -12.299 -0.551 20.358 1.00 95.69 176 GLN A O 1
ATOM 1473 N N . ASN A 1 177 ? -10.328 -0.920 19.347 1.00 94.19 177 ASN A N 1
ATOM 1474 C CA . ASN A 1 177 ? -10.030 -2.179 20.018 1.00 94.19 177 ASN A CA 1
ATOM 1475 C C . ASN A 1 177 ? -9.305 -1.995 21.364 1.00 94.19 177 ASN A C 1
ATOM 1477 O O . ASN A 1 177 ? -8.978 -2.989 22.006 1.00 94.19 177 ASN A O 1
ATOM 1481 N N . GLY A 1 178 ? -9.034 -0.752 21.781 1.00 94.56 178 GLY A N 1
ATOM 1482 C CA . GLY A 1 178 ? -8.328 -0.445 23.028 1.00 94.56 178 GLY A CA 1
ATOM 1483 C C . GLY A 1 178 ? -6.831 -0.779 23.015 1.00 94.56 178 GLY A C 1
ATOM 1484 O O . GLY A 1 178 ? -6.222 -0.876 24.076 1.00 94.56 178 GLY A O 1
ATOM 1485 N N . GLU A 1 179 ? -6.213 -0.942 21.841 1.00 96.69 179 GLU A N 1
ATOM 1486 C CA . GLU A 1 179 ? -4.797 -1.316 21.667 1.00 96.69 179 GLU A CA 1
ATOM 1487 C C . GLU A 1 179 ? -3.863 -0.101 21.861 1.00 96.69 179 GLU A C 1
ATOM 1489 O O . GLU A 1 179 ? -3.019 0.219 21.018 1.00 96.69 179 GLU A O 1
ATOM 1494 N N . PHE A 1 180 ? -4.034 0.632 22.964 1.00 95.62 180 PHE A N 1
ATOM 1495 C CA . PHE A 1 180 ? -3.391 1.931 23.185 1.00 95.62 180 PHE A CA 1
ATOM 1496 C C . PHE A 1 180 ? -1.861 1.859 23.255 1.00 95.62 180 PHE A C 1
ATOM 1498 O O . PHE A 1 180 ? -1.188 2.808 22.854 1.00 95.62 180 PHE A O 1
ATOM 1505 N N . ASP A 1 181 ? -1.297 0.736 23.699 1.00 95.88 181 ASP A N 1
ATOM 1506 C CA . ASP A 1 181 ? 0.156 0.541 23.722 1.00 95.88 181 ASP A CA 1
ATOM 1507 C C . ASP A 1 181 ? 0.736 0.458 22.305 1.00 95.88 181 ASP A C 1
ATOM 1509 O O . ASP A 1 181 ? 1.756 1.088 22.011 1.00 95.88 181 ASP A O 1
ATOM 1513 N N . LYS A 1 182 ? 0.048 -0.239 21.385 1.00 96.94 182 LYS A N 1
ATOM 1514 C CA . LYS A 1 182 ? 0.409 -0.235 19.958 1.00 96.94 182 LYS A CA 1
ATOM 1515 C C . LYS A 1 182 ? 0.267 1.168 19.373 1.00 96.94 182 LYS A C 1
ATOM 1517 O O . LYS A 1 182 ? 1.156 1.606 18.646 1.00 96.94 182 LYS A O 1
ATOM 1522 N N . VAL A 1 183 ? -0.802 1.891 19.721 1.00 97.62 183 VAL A N 1
ATOM 1523 C CA . VAL A 1 183 ? -1.017 3.273 19.260 1.00 97.62 183 VAL A CA 1
ATOM 1524 C C . VAL A 1 183 ? 0.154 4.173 19.658 1.00 97.62 183 VAL A C 1
ATOM 1526 O O . VAL A 1 183 ? 0.764 4.779 18.781 1.00 97.62 183 VAL A O 1
ATOM 1529 N N . LYS A 1 184 ? 0.530 4.200 20.942 1.00 95.88 184 LYS A N 1
ATOM 1530 C CA . LYS A 1 184 ? 1.647 5.017 21.451 1.00 95.88 184 LYS A CA 1
ATOM 1531 C C . LYS A 1 184 ? 3.000 4.613 20.867 1.00 95.88 184 LYS A C 1
ATOM 1533 O O . LYS A 1 184 ? 3.873 5.456 20.676 1.00 95.88 184 LYS A O 1
ATOM 1538 N N . LYS A 1 185 ? 3.196 3.320 20.592 1.00 96.75 185 LYS A N 1
ATOM 1539 C CA . LYS A 1 185 ? 4.422 2.816 19.963 1.00 96.75 185 LYS A CA 1
ATOM 1540 C C . LYS A 1 185 ? 4.529 3.272 18.507 1.00 96.75 185 LYS A C 1
ATOM 1542 O O . LYS A 1 185 ? 5.587 3.734 18.082 1.00 96.75 185 LYS A O 1
ATOM 1547 N N . PHE A 1 186 ? 3.456 3.105 17.738 1.00 97.94 186 PHE A N 1
ATOM 1548 C CA . PHE A 1 186 ? 3.484 3.254 16.286 1.00 97.94 186 PHE A CA 1
ATOM 1549 C C . PHE A 1 186 ? 3.165 4.662 15.795 1.00 97.94 186 PHE A C 1
ATOM 1551 O O . PHE A 1 186 ? 3.635 5.027 14.723 1.00 97.94 186 PHE A O 1
ATOM 1558 N N . TYR A 1 187 ? 2.411 5.467 16.540 1.00 97.31 187 TYR A N 1
ATOM 1559 C CA . TYR A 1 187 ? 1.938 6.773 16.087 1.00 97.31 187 TYR A CA 1
ATOM 1560 C C . TYR A 1 187 ? 2.447 7.891 16.997 1.00 97.31 187 TYR A C 1
ATOM 1562 O O . TYR A 1 187 ? 2.529 7.734 18.209 1.00 97.31 187 TYR A O 1
ATOM 1570 N N . LYS A 1 188 ? 2.797 9.028 16.387 1.00 94.94 188 LYS A N 1
ATOM 1571 C CA . LYS A 1 188 ? 3.320 10.227 17.069 1.00 94.94 188 LYS A CA 1
ATOM 1572 C C . LYS A 1 188 ? 2.428 11.461 16.917 1.00 94.94 188 LYS A C 1
ATOM 1574 O O . LYS A 1 188 ? 2.793 12.536 17.376 1.00 94.94 188 LYS A O 1
ATOM 1579 N N . GLY A 1 189 ? 1.307 11.339 16.207 1.00 93.12 189 GLY A N 1
ATOM 1580 C CA . GLY A 1 189 ? 0.381 12.451 16.019 1.00 93.12 189 GLY A CA 1
ATOM 1581 C C . GLY A 1 189 ? -0.620 12.256 14.886 1.00 93.12 189 GLY A C 1
ATOM 1582 O O . GLY A 1 189 ? -0.610 11.258 14.161 1.00 93.12 189 GLY A O 1
ATOM 1583 N N . VAL A 1 190 ? -1.479 13.260 14.723 1.00 92.25 190 VAL A N 1
ATOM 1584 C CA . VAL A 1 190 ? -2.479 13.361 13.655 1.00 92.25 190 VAL A CA 1
ATOM 1585 C C . VAL A 1 190 ? -2.385 14.754 13.047 1.00 92.25 190 VAL A C 1
ATOM 1587 O O . VAL A 1 190 ? -2.440 15.750 13.766 1.00 92.25 190 VAL A O 1
ATOM 1590 N N . LYS A 1 191 ? -2.273 14.851 11.719 1.00 89.12 191 LYS A N 1
ATOM 1591 C CA . LYS A 1 191 ? -2.377 16.143 11.034 1.00 89.12 191 LYS A CA 1
ATOM 1592 C C . LYS A 1 191 ? -3.846 16.535 10.963 1.00 89.12 191 LYS A C 1
ATOM 1594 O O . LYS A 1 191 ? -4.659 15.799 10.410 1.00 89.12 191 LYS A O 1
ATOM 1599 N N . LEU A 1 192 ? -4.190 17.682 11.536 1.00 82.44 192 LEU A N 1
ATOM 1600 C CA . LEU A 1 192 ? -5.550 18.208 11.518 1.00 82.44 192 LEU A CA 1
ATOM 1601 C C . LEU A 1 192 ? -5.642 19.354 10.513 1.00 82.44 192 LEU A C 1
ATOM 1603 O O . LEU A 1 192 ? -4.870 20.309 10.567 1.00 82.44 192 LEU A O 1
ATOM 1607 N N . LYS A 1 193 ? -6.625 19.280 9.614 1.00 77.75 193 LYS A N 1
ATOM 1608 C CA . LYS A 1 193 ? -7.049 20.429 8.807 1.00 77.75 193 LYS A CA 1
ATOM 1609 C C . LYS A 1 193 ? -8.192 21.146 9.507 1.00 77.75 193 LYS A C 1
ATOM 1611 O O . LYS A 1 193 ? -9.082 20.503 10.063 1.00 77.75 193 LYS A O 1
ATOM 1616 N N . PHE A 1 194 ? -8.240 22.470 9.360 1.00 68.31 194 PHE A N 1
ATOM 1617 C CA . PHE A 1 194 ? -9.359 23.299 9.827 1.00 68.31 194 PHE A CA 1
ATOM 1618 C C . PHE A 1 194 ? -10.729 22.814 9.316 1.00 68.31 194 PHE A C 1
ATOM 1620 O O . PHE A 1 194 ? -11.745 23.022 9.968 1.00 68.31 194 PHE A O 1
ATOM 1627 N N . SER A 1 195 ? -10.768 22.115 8.177 1.00 67.12 195 SER A N 1
ATOM 1628 C CA . SER A 1 195 ? -11.997 21.653 7.528 1.00 67.12 195 SER A CA 1
ATOM 1629 C C . SER A 1 195 ? -12.641 20.392 8.131 1.00 67.12 195 SER A C 1
ATOM 1631 O O . SER A 1 195 ? -13.593 19.889 7.540 1.00 67.12 195 SER A O 1
ATOM 1633 N N . LYS A 1 196 ? -12.146 19.840 9.255 1.00 68.50 196 LYS A N 1
ATOM 1634 C CA . LYS A 1 196 ? -12.562 18.529 9.829 1.00 68.50 196 LYS A CA 1
ATOM 1635 C C . LYS A 1 196 ? -12.512 17.344 8.842 1.00 68.50 196 LYS A C 1
ATOM 1637 O O . LYS A 1 196 ? -12.948 16.245 9.175 1.00 68.50 196 LYS A O 1
ATOM 1642 N N . GLN A 1 197 ? -11.982 17.538 7.636 1.00 79.12 197 GLN A N 1
ATOM 1643 C CA . GLN A 1 197 ? -11.875 16.491 6.627 1.00 79.12 197 GLN A CA 1
ATOM 1644 C C . GLN A 1 197 ? -10.756 15.507 6.986 1.00 79.12 197 GLN A C 1
ATOM 1646 O O . GLN A 1 197 ? -9.768 15.924 7.600 1.00 79.12 197 GLN A O 1
ATOM 1651 N N . PRO A 1 198 ? -10.870 14.233 6.560 1.00 83.50 198 PRO A N 1
ATOM 1652 C CA . PRO A 1 198 ? -9.808 13.257 6.742 1.00 83.50 198 PRO A CA 1
ATOM 1653 C C . PRO A 1 198 ? -8.473 13.735 6.176 1.00 83.50 198 PRO A C 1
ATOM 1655 O O . PRO A 1 198 ? -8.387 14.095 4.996 1.00 83.50 198 PRO A O 1
ATOM 1658 N N . ASP A 1 199 ? -7.427 13.694 6.999 1.00 88.69 199 ASP A N 1
ATOM 1659 C CA . ASP A 1 199 ? -6.068 14.014 6.568 1.00 88.69 199 ASP A CA 1
ATOM 1660 C C . ASP A 1 199 ? -5.128 12.813 6.736 1.00 88.69 199 ASP A C 1
ATOM 1662 O O . ASP A 1 199 ? -5.423 11.752 6.176 1.00 88.69 199 ASP A O 1
ATOM 1666 N N . SER A 1 200 ? -3.993 12.961 7.422 1.00 92.31 200 SER A N 1
ATOM 1667 C CA . SER A 1 200 ? -3.014 11.891 7.628 1.00 92.31 200 SER A CA 1
ATOM 1668 C C . SER A 1 200 ? -2.627 11.771 9.092 1.00 92.31 200 SER A C 1
ATOM 1670 O O . SER A 1 200 ? -2.336 12.774 9.749 1.00 92.31 200 SER A O 1
ATOM 1672 N N . VAL A 1 201 ? -2.508 10.542 9.560 1.00 94.81 201 VAL A N 1
ATOM 1673 C CA . VAL A 1 201 ? -1.792 10.211 10.793 1.00 94.81 201 VAL A CA 1
ATOM 1674 C C . VAL A 1 201 ? -0.277 10.349 10.599 1.00 94.81 201 VAL A C 1
ATOM 1676 O O . VAL A 1 201 ? 0.216 10.435 9.474 1.00 94.81 201 VAL A O 1
ATOM 1679 N N . GLN A 1 202 ? 0.473 10.431 11.695 1.00 95.56 202 GLN A N 1
ATOM 1680 C CA . GLN A 1 202 ? 1.934 10.457 11.685 1.00 95.56 202 GLN A CA 1
ATOM 1681 C C . GLN A 1 202 ? 2.459 9.217 12.396 1.00 95.56 202 GLN A C 1
ATOM 1683 O O . GLN A 1 202 ? 2.242 9.049 13.596 1.00 95.56 202 GLN A O 1
ATOM 1688 N N . ILE A 1 203 ? 3.168 8.370 11.656 1.00 96.00 203 ILE A N 1
ATOM 1689 C CA . ILE A 1 203 ? 3.815 7.173 12.192 1.00 96.00 203 ILE A CA 1
ATOM 1690 C C . ILE A 1 203 ? 5.173 7.546 12.801 1.00 96.00 203 ILE A C 1
ATOM 1692 O O . ILE A 1 203 ? 5.833 8.502 12.386 1.00 96.00 203 ILE A O 1
ATOM 1696 N N . ASN A 1 204 ? 5.570 6.818 13.838 1.00 95.88 204 ASN A N 1
ATOM 1697 C CA . ASN A 1 204 ? 6.902 6.880 14.410 1.00 95.88 204 ASN A CA 1
ATOM 1698 C C . ASN A 1 204 ? 7.886 6.146 13.490 1.00 95.88 204 ASN A C 1
ATOM 1700 O O . ASN A 1 204 ? 7.835 4.923 13.380 1.00 95.88 204 ASN A O 1
ATOM 1704 N N . ASP A 1 205 ? 8.797 6.892 12.861 1.00 94.44 205 ASP A N 1
ATOM 1705 C CA . ASP A 1 205 ? 9.715 6.375 11.838 1.00 94.44 205 ASP A CA 1
ATOM 1706 C C . ASP A 1 205 ? 10.569 5.204 12.355 1.00 94.44 205 ASP A C 1
ATOM 1708 O O . ASP A 1 205 ? 10.822 4.254 11.619 1.00 94.44 205 ASP A O 1
ATOM 1712 N N . LYS A 1 206 ? 10.923 5.210 13.651 1.00 96.44 206 LYS A N 1
ATOM 1713 C CA . LYS A 1 206 ? 11.665 4.118 14.306 1.00 96.44 206 LYS A CA 1
ATOM 1714 C C . LYS A 1 206 ? 10.910 2.785 14.295 1.00 96.44 206 LYS A C 1
ATOM 1716 O O . LYS A 1 206 ? 11.534 1.732 14.341 1.00 96.44 206 LYS A O 1
ATOM 1721 N N . PHE A 1 207 ? 9.581 2.824 14.284 1.00 97.75 207 PHE A N 1
ATOM 1722 C CA . PHE A 1 207 ? 8.726 1.642 14.366 1.00 97.75 207 PHE A CA 1
ATOM 1723 C C . PHE A 1 207 ? 7.880 1.445 13.106 1.00 97.75 207 PHE A C 1
ATOM 1725 O O . PHE A 1 207 ? 6.893 0.718 13.157 1.00 97.75 207 PHE A O 1
ATOM 1732 N N . TYR A 1 208 ? 8.230 2.079 11.984 1.00 97.56 208 TYR A N 1
ATOM 1733 C CA . TYR A 1 208 ? 7.397 2.043 10.780 1.00 97.56 208 TYR A CA 1
ATOM 1734 C C . TYR A 1 208 ? 7.330 0.634 10.165 1.00 97.56 208 TYR A C 1
ATOM 1736 O O . TYR A 1 208 ? 6.236 0.158 9.868 1.00 97.56 208 TYR A O 1
ATOM 1744 N N . SER A 1 209 ? 8.463 -0.074 10.077 1.00 98.25 209 SER A N 1
ATOM 1745 C CA . SER A 1 209 ? 8.516 -1.479 9.639 1.00 98.25 209 SER A CA 1
ATOM 1746 C C . SER A 1 209 ? 7.694 -2.391 10.560 1.00 98.25 209 SER A C 1
ATOM 1748 O O . SER A 1 209 ? 6.855 -3.161 10.098 1.00 98.25 209 SER A O 1
ATOM 1750 N N . ALA A 1 210 ? 7.844 -2.232 11.877 1.00 98.62 210 ALA A N 1
ATOM 1751 C CA . ALA A 1 210 ? 7.068 -2.981 12.868 1.00 98.62 210 ALA A CA 1
ATOM 1752 C C . ALA A 1 210 ? 5.561 -2.653 12.836 1.00 98.62 210 ALA A C 1
ATOM 1754 O O . ALA A 1 210 ? 4.729 -3.523 13.090 1.00 98.62 210 ALA A O 1
ATOM 1755 N N . CYS A 1 211 ? 5.199 -1.406 12.523 1.00 98.62 211 CYS A N 1
ATOM 1756 C CA . CYS A 1 211 ? 3.813 -0.988 12.333 1.00 98.62 211 CYS A CA 1
ATOM 1757 C C . CYS A 1 211 ? 3.211 -1.674 11.102 1.00 98.62 211 CYS A C 1
ATOM 1759 O O . CYS A 1 211 ? 2.108 -2.207 11.192 1.00 98.62 211 CYS A O 1
ATOM 1761 N N . TYR A 1 212 ? 3.959 -1.727 9.992 1.00 98.75 212 TYR A N 1
ATOM 1762 C CA . TYR A 1 212 ? 3.546 -2.432 8.779 1.00 98.75 212 TYR A CA 1
ATOM 1763 C C . TYR A 1 212 ? 3.322 -3.929 9.023 1.00 98.75 212 TYR A C 1
ATOM 1765 O O . TYR A 1 212 ? 2.267 -4.449 8.664 1.00 98.75 212 TYR A O 1
ATOM 1773 N N . GLN A 1 213 ? 4.259 -4.610 9.688 1.00 98.69 213 GLN A N 1
ATOM 1774 C CA . GLN A 1 213 ? 4.091 -6.023 10.038 1.00 98.69 213 GLN A CA 1
ATOM 1775 C C . GLN A 1 213 ? 2.842 -6.244 10.898 1.00 98.69 213 GLN A C 1
ATOM 1777 O O . GLN A 1 213 ? 1.985 -7.050 10.543 1.00 98.69 213 GLN A O 1
ATOM 1782 N N . SER A 1 214 ? 2.691 -5.475 11.983 1.00 98.62 214 SER A N 1
ATOM 1783 C CA . SER A 1 214 ? 1.524 -5.611 12.860 1.00 98.62 214 SER A CA 1
ATOM 1784 C C . SER A 1 214 ? 0.217 -5.313 12.120 1.00 98.62 214 SER A C 1
ATOM 1786 O O . SER A 1 214 ? -0.789 -5.947 12.412 1.00 98.62 214 SER A O 1
ATOM 1788 N N . TYR A 1 215 ? 0.217 -4.380 11.163 1.00 98.75 215 TYR A N 1
ATOM 1789 C CA . TYR A 1 215 ? -0.934 -4.098 10.306 1.00 98.75 215 TYR A CA 1
ATOM 1790 C C . TYR A 1 215 ? -1.333 -5.318 9.463 1.00 98.75 215 TYR A C 1
ATOM 1792 O O . TYR A 1 215 ? -2.502 -5.704 9.468 1.00 98.75 215 TYR A O 1
ATOM 1800 N N . VAL A 1 216 ? -0.373 -5.951 8.783 1.00 98.75 216 VAL A N 1
ATOM 1801 C CA . VAL A 1 216 ? -0.616 -7.142 7.953 1.00 98.75 216 VAL A CA 1
ATOM 1802 C C . VAL A 1 216 ? -1.122 -8.313 8.805 1.00 98.75 216 VAL A C 1
ATOM 1804 O O . VAL A 1 216 ? -2.131 -8.941 8.473 1.00 98.75 216 VAL A O 1
ATOM 1807 N N . GLU A 1 217 ? -0.472 -8.572 9.939 1.00 98.44 217 GLU A N 1
ATOM 1808 C CA . GLU A 1 217 ? -0.839 -9.646 10.868 1.00 98.44 217 GLU A CA 1
ATOM 1809 C C . GLU A 1 217 ? -2.223 -9.431 11.496 1.00 98.44 217 GLU A C 1
ATOM 1811 O O . GLU A 1 217 ? -3.046 -10.353 11.519 1.00 98.44 217 GLU A O 1
ATOM 1816 N N . ASP A 1 218 ? -2.509 -8.217 11.976 1.00 98.50 218 ASP A N 1
ATOM 1817 C CA . ASP A 1 218 ? -3.787 -7.897 12.609 1.00 98.50 218 ASP A CA 1
ATOM 1818 C C . ASP A 1 218 ? -4.936 -7.986 11.593 1.00 98.50 218 ASP A C 1
ATOM 1820 O O . ASP A 1 218 ? -5.971 -8.575 11.904 1.00 98.50 218 ASP A O 1
ATOM 1824 N N . PHE A 1 219 ? -4.762 -7.514 10.352 1.00 98.56 219 PHE A N 1
ATOM 1825 C CA . PHE A 1 219 ? -5.783 -7.664 9.305 1.00 98.56 219 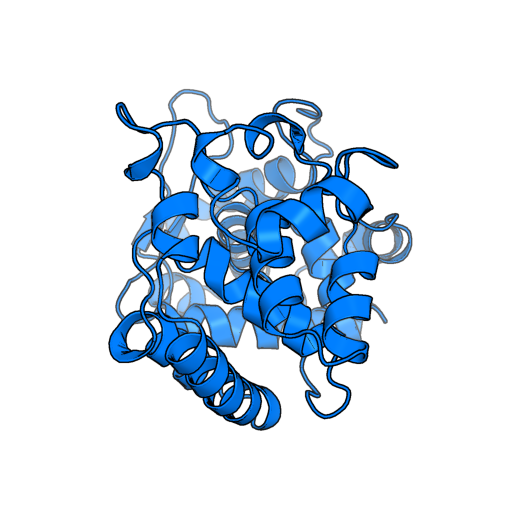PHE A CA 1
ATOM 1826 C C . PHE A 1 219 ? -6.007 -9.125 8.903 1.00 98.56 219 PHE A C 1
ATOM 1828 O O . PHE A 1 219 ? -7.154 -9.541 8.715 1.00 98.56 219 PHE A O 1
ATOM 1835 N N . ASN A 1 220 ? -4.948 -9.932 8.810 1.00 98.31 220 ASN A N 1
ATOM 1836 C CA . ASN A 1 220 ? -5.067 -11.376 8.597 1.00 98.31 220 ASN A CA 1
ATOM 1837 C C . ASN A 1 220 ? -5.839 -12.056 9.737 1.00 98.31 220 ASN A C 1
ATOM 1839 O O . ASN A 1 220 ? -6.699 -12.902 9.506 1.00 98.31 220 ASN A O 1
ATOM 1843 N N . LYS A 1 221 ? -5.594 -11.653 10.985 1.00 97.94 221 LYS A N 1
ATOM 1844 C CA . LYS A 1 221 ? -6.336 -12.162 12.141 1.00 97.94 221 LYS A CA 1
ATOM 1845 C C . LYS A 1 221 ? -7.799 -11.716 12.136 1.00 97.94 221 LYS A C 1
ATOM 1847 O O . LYS A 1 221 ? -8.686 -12.532 12.373 1.00 97.94 221 LYS A O 1
ATOM 1852 N N . TRP A 1 222 ? -8.067 -10.436 11.892 1.00 98.31 222 TRP A N 1
ATOM 1853 C CA . TRP A 1 222 ? -9.418 -9.874 11.932 1.00 98.31 222 TRP A CA 1
ATOM 1854 C C . TRP A 1 222 ? -10.301 -10.402 10.805 1.00 98.31 222 TRP A C 1
ATOM 1856 O O . TRP A 1 222 ? -11.466 -10.702 11.048 1.00 98.31 222 TRP A O 1
ATOM 1866 N N . SER A 1 223 ? -9.749 -10.565 9.602 1.00 97.81 223 SER A N 1
ATOM 1867 C CA . SER A 1 223 ? -10.474 -11.117 8.451 1.00 97.81 223 SER A CA 1
ATOM 1868 C C . SER A 1 223 ? -10.923 -12.563 8.677 1.00 97.81 223 SER A C 1
ATOM 1870 O O . SER A 1 223 ? -12.074 -12.885 8.391 1.00 97.81 223 SER A O 1
ATOM 1872 N N . LYS A 1 224 ? -10.090 -13.401 9.309 1.00 97.75 224 LYS A N 1
ATOM 1873 C CA . LYS A 1 224 ? -10.467 -14.776 9.688 1.00 97.75 224 LYS A CA 1
ATOM 1874 C C . LYS A 1 224 ? -11.678 -14.833 10.622 1.00 97.75 224 LYS A C 1
ATOM 1876 O O . LYS A 1 224 ? -12.490 -15.740 10.496 1.00 97.75 224 LYS A O 1
ATOM 1881 N N . VAL A 1 225 ? -11.833 -13.864 11.529 1.00 97.62 225 VAL A N 1
ATOM 1882 C CA . VAL A 1 225 ? -12.978 -13.815 12.462 1.00 97.62 225 VAL A CA 1
ATOM 1883 C C . VAL A 1 225 ? -14.308 -13.569 11.742 1.00 97.62 225 VAL A C 1
ATOM 1885 O O . VAL A 1 225 ? -15.338 -14.032 12.217 1.00 97.62 225 VAL A O 1
ATOM 1888 N N . ILE A 1 226 ? -14.285 -12.887 10.595 1.00 96.94 226 ILE A N 1
ATOM 1889 C CA . ILE A 1 226 ? -15.468 -12.600 9.764 1.00 96.94 226 ILE A CA 1
ATOM 1890 C C . ILE A 1 226 ? -15.526 -13.461 8.490 1.00 96.94 226 ILE A C 1
ATOM 1892 O O . ILE A 1 226 ? -16.156 -13.079 7.502 1.00 96.94 226 ILE A O 1
ATOM 1896 N N . ASN A 1 227 ? -14.805 -14.591 8.481 1.00 96.69 227 ASN A N 1
ATOM 1897 C CA . ASN A 1 227 ? -14.698 -15.520 7.349 1.00 96.69 227 ASN A CA 1
ATOM 1898 C C . ASN A 1 227 ? -14.396 -14.825 6.001 1.00 96.69 227 ASN A C 1
ATOM 1900 O O . ASN A 1 227 ? -14.960 -15.179 4.966 1.00 96.69 227 ASN A O 1
ATOM 1904 N N . SER A 1 228 ? -13.516 -13.820 6.025 1.00 95.88 228 SER A N 1
ATOM 1905 C CA . SER A 1 228 ? -13.110 -13.017 4.866 1.00 95.88 228 SER A CA 1
ATOM 1906 C C . SER A 1 228 ? -11.624 -13.198 4.557 1.00 95.88 228 SER A C 1
ATOM 1908 O O . SER A 1 228 ? -10.845 -13.656 5.390 1.00 95.88 228 SER A O 1
ATOM 1910 N N . ASP A 1 229 ? -11.219 -12.744 3.372 1.00 93.81 229 ASP A N 1
ATOM 1911 C CA . ASP A 1 229 ? -9.820 -12.495 3.029 1.00 93.81 229 ASP A CA 1
ATOM 1912 C C . ASP A 1 229 ? -9.344 -11.137 3.587 1.00 93.81 229 ASP A C 1
ATOM 1914 O O . ASP A 1 229 ? -10.125 -10.175 3.655 1.00 93.81 229 ASP A O 1
ATOM 1918 N N . SER A 1 230 ? -8.069 -11.044 3.979 1.00 96.12 230 SER A N 1
ATOM 1919 C CA . SER A 1 230 ? -7.460 -9.813 4.508 1.00 96.12 230 SER A CA 1
ATOM 1920 C C . SER A 1 230 ? -7.407 -8.693 3.471 1.00 96.12 230 SER A C 1
ATOM 1922 O O . SER A 1 230 ? -7.621 -7.532 3.813 1.00 96.12 230 SER A O 1
ATOM 1924 N N . THR A 1 231 ? -7.219 -9.042 2.200 1.00 94.25 231 THR A N 1
ATOM 1925 C CA . THR A 1 231 ? -7.249 -8.129 1.054 1.00 94.25 231 THR A CA 1
ATOM 1926 C C . THR A 1 231 ? -8.616 -7.483 0.911 1.00 94.25 231 THR A C 1
ATOM 1928 O O . THR A 1 231 ? -8.732 -6.282 0.700 1.00 94.25 231 THR A O 1
ATOM 1931 N N . LYS A 1 232 ? -9.682 -8.269 1.074 1.00 94.31 232 LYS A N 1
ATOM 1932 C CA . LYS A 1 232 ? -11.055 -7.770 0.952 1.00 94.31 232 LYS A CA 1
ATOM 1933 C C . LYS A 1 232 ? -11.422 -6.827 2.097 1.00 94.31 232 LYS A C 1
ATOM 1935 O O . LYS A 1 232 ? -12.096 -5.816 1.891 1.00 94.31 232 LYS A O 1
ATOM 1940 N N . LEU A 1 233 ? -10.937 -7.135 3.300 1.00 97.19 233 LEU A N 1
ATOM 1941 C CA . LEU A 1 233 ? -11.035 -6.241 4.449 1.00 97.19 233 LEU A CA 1
ATOM 1942 C C . LEU A 1 233 ? -10.265 -4.929 4.207 1.00 97.19 233 LEU A C 1
ATOM 1944 O O . LEU A 1 233 ? -10.810 -3.856 4.467 1.00 97.19 233 LEU A O 1
ATOM 1948 N N . GLU A 1 234 ? -9.037 -5.002 3.687 1.00 96.94 234 GLU A N 1
ATOM 1949 C CA . GLU A 1 234 ? -8.217 -3.837 3.322 1.00 96.94 234 GLU A CA 1
ATOM 1950 C C . GLU A 1 234 ? -8.912 -2.949 2.280 1.00 96.94 234 GLU A C 1
ATOM 1952 O O . GLU A 1 234 ? -9.141 -1.767 2.538 1.00 96.94 234 GLU A O 1
ATOM 1957 N N . GLU A 1 235 ? -9.379 -3.531 1.174 1.00 94.31 235 GLU A N 1
ATOM 1958 C CA . GLU A 1 235 ? -10.124 -2.828 0.121 1.00 94.31 235 GLU A CA 1
ATOM 1959 C C . GLU A 1 235 ? -11.391 -2.140 0.665 1.00 94.31 235 GLU A C 1
ATOM 1961 O O . GLU A 1 235 ? -11.771 -1.046 0.225 1.00 94.31 235 GLU A O 1
ATOM 1966 N N . TYR A 1 236 ? -12.069 -2.754 1.642 1.00 96.00 236 TYR A N 1
ATOM 1967 C CA . TYR A 1 236 ? -13.208 -2.127 2.307 1.00 96.00 236 TYR A CA 1
ATOM 1968 C C . TYR A 1 236 ? -12.791 -0.894 3.106 1.00 96.00 236 TYR A C 1
ATOM 1970 O O . TYR A 1 236 ? -13.354 0.182 2.886 1.00 96.00 236 TYR A O 1
ATOM 1978 N N . VAL A 1 237 ? -11.814 -1.016 4.008 1.00 96.44 237 VAL A N 1
ATOM 1979 C CA . VAL A 1 237 ? -11.411 0.104 4.876 1.00 96.44 237 VAL A CA 1
ATOM 1980 C C . VAL A 1 237 ? -10.698 1.217 4.114 1.00 96.44 237 VAL A C 1
ATOM 1982 O O . VAL A 1 237 ? -10.806 2.382 4.502 1.00 96.44 237 VAL A O 1
ATOM 1985 N N . PHE A 1 238 ? -10.037 0.886 3.001 1.00 94.38 238 PHE A N 1
ATOM 1986 C CA . PHE A 1 238 ? -9.457 1.863 2.090 1.00 94.38 238 PHE A CA 1
ATOM 1987 C C . PHE A 1 238 ? -10.525 2.819 1.547 1.00 94.38 238 PHE A C 1
ATOM 1989 O O . PHE A 1 238 ? -10.240 4.002 1.362 1.00 94.38 238 PHE A O 1
ATOM 1996 N N . GLY A 1 239 ? -11.763 2.352 1.351 1.00 93.38 239 GLY A N 1
ATOM 1997 C CA . GLY A 1 239 ? -12.914 3.178 0.983 1.00 93.38 239 GLY A CA 1
ATOM 1998 C C . GLY A 1 239 ? -12.833 3.789 -0.421 1.00 93.38 239 GLY A C 1
ATOM 1999 O O . GLY A 1 239 ? -12.048 3.367 -1.270 1.00 93.38 239 GLY A O 1
ATOM 2000 N N . ASP A 1 240 ? -13.663 4.803 -0.673 1.00 91.06 240 ASP A N 1
ATOM 2001 C CA . ASP A 1 240 ? -13.774 5.438 -1.993 1.00 91.06 240 ASP A CA 1
ATOM 2002 C C . ASP A 1 240 ? -13.023 6.775 -2.060 1.00 91.06 240 ASP A C 1
ATOM 2004 O O . ASP A 1 240 ? -12.810 7.450 -1.047 1.00 91.06 240 ASP A O 1
ATOM 2008 N N . ASP A 1 241 ? -12.673 7.209 -3.275 1.00 89.00 241 ASP A N 1
ATOM 2009 C CA . ASP A 1 241 ? -12.083 8.529 -3.516 1.00 89.00 241 ASP A CA 1
ATOM 2010 C C . ASP A 1 241 ? -12.995 9.643 -2.976 1.00 89.00 241 ASP A C 1
ATOM 2012 O O . ASP A 1 241 ? -14.103 9.849 -3.469 1.00 89.00 241 ASP A O 1
ATOM 2016 N N . LEU A 1 242 ? -12.498 10.416 -2.004 1.00 89.88 242 LEU A N 1
ATOM 2017 C CA . LEU A 1 242 ? -13.230 11.520 -1.372 1.00 89.88 242 LEU A CA 1
ATOM 2018 C C . LEU A 1 242 ? -13.568 12.667 -2.333 1.00 89.88 242 LEU A C 1
ATOM 2020 O O . LEU A 1 242 ? -14.378 13.527 -2.000 1.00 89.88 242 LEU A O 1
ATOM 2024 N N . ARG A 1 243 ? -12.969 12.723 -3.525 1.00 88.06 243 ARG A N 1
ATOM 2025 C CA . ARG A 1 243 ? -13.400 13.663 -4.572 1.00 88.06 243 ARG A CA 1
ATOM 2026 C C . ARG A 1 243 ? -14.712 13.224 -5.219 1.00 88.06 243 ARG A C 1
ATOM 2028 O O . ARG A 1 243 ? -15.465 14.082 -5.662 1.00 88.06 243 ARG A O 1
ATOM 2035 N N . LYS A 1 244 ? -14.977 11.913 -5.248 1.00 88.38 244 LYS A N 1
ATOM 2036 C CA . LYS A 1 244 ? -16.158 11.286 -5.858 1.00 88.38 244 LYS A CA 1
ATOM 2037 C C . LYS A 1 244 ? -17.238 10.951 -4.823 1.00 88.38 244 LYS A C 1
ATOM 2039 O O . LYS A 1 244 ? -18.410 11.185 -5.079 1.00 88.38 244 LYS A O 1
ATOM 2044 N N . ASN A 1 245 ? -16.851 10.450 -3.649 1.00 89.88 245 ASN A N 1
ATOM 2045 C CA . ASN A 1 245 ? -17.765 10.042 -2.582 1.00 89.88 245 ASN A CA 1
ATOM 2046 C C . ASN A 1 245 ? -17.376 10.676 -1.235 1.00 89.88 245 ASN A C 1
ATOM 2048 O O . ASN A 1 245 ? -16.489 10.189 -0.531 1.00 89.88 245 ASN A O 1
ATOM 2052 N N . LYS A 1 246 ? -18.089 11.745 -0.863 1.00 91.44 246 LYS A N 1
ATOM 2053 C CA . LYS A 1 246 ? -17.957 12.452 0.427 1.00 91.44 246 LYS A CA 1
ATOM 2054 C C . LYS A 1 246 ? -18.994 12.017 1.468 1.00 91.44 246 LYS A C 1
ATOM 2056 O O . LYS A 1 246 ? -19.153 12.691 2.480 1.00 91.44 246 LYS A O 1
ATOM 2061 N N . SER A 1 247 ? -19.738 10.943 1.208 1.00 93.12 247 SER A N 1
ATOM 2062 C CA . SER A 1 247 ? -20.786 10.470 2.113 1.00 93.12 247 SER A CA 1
ATOM 2063 C C . SER A 1 247 ? -20.208 10.050 3.465 1.00 93.12 247 SER A C 1
ATOM 2065 O O . SER A 1 247 ? -19.147 9.434 3.527 1.00 93.12 247 SER A O 1
ATOM 2067 N N . ASN A 1 248 ? -20.961 10.270 4.545 1.00 92.12 248 ASN A N 1
ATOM 2068 C CA . ASN A 1 248 ? -20.640 9.748 5.881 1.00 92.12 248 ASN A CA 1
ATOM 2069 C C . ASN A 1 248 ? -20.654 8.208 5.954 1.00 92.12 248 ASN A C 1
ATOM 2071 O O . ASN A 1 248 ? -20.278 7.637 6.975 1.00 92.12 248 ASN A O 1
ATOM 2075 N N . LEU A 1 249 ? -21.089 7.536 4.883 1.00 93.44 249 LEU A N 1
ATOM 2076 C CA . LEU A 1 249 ? -20.984 6.088 4.711 1.00 93.44 249 LEU A CA 1
ATOM 2077 C C . LEU A 1 249 ? -19.631 5.641 4.136 1.00 93.44 249 LEU A C 1
ATOM 2079 O O . LEU A 1 249 ? -19.361 4.446 4.118 1.00 93.44 249 LEU A O 1
ATOM 2083 N N . ASN A 1 250 ? -18.786 6.563 3.656 1.00 94.88 250 ASN A N 1
ATOM 2084 C CA . ASN A 1 250 ? -17.452 6.223 3.167 1.00 94.88 250 ASN A CA 1
ATOM 2085 C C . ASN A 1 250 ? -16.568 5.781 4.352 1.00 94.88 250 ASN A C 1
ATOM 2087 O O . ASN A 1 250 ? -16.387 6.574 5.287 1.00 94.88 250 ASN A O 1
ATOM 2091 N N . PRO A 1 251 ? -15.960 4.578 4.306 1.00 96.38 251 PRO A N 1
ATOM 2092 C CA . PRO A 1 251 ? -15.077 4.083 5.361 1.00 96.38 251 PRO A CA 1
ATOM 2093 C C . PRO A 1 251 ? -13.982 5.072 5.775 1.00 96.38 251 PRO A C 1
ATOM 2095 O O . PRO A 1 251 ? -13.729 5.235 6.967 1.00 96.38 251 PRO A O 1
ATOM 2098 N N . ARG A 1 252 ? -13.416 5.841 4.830 1.00 95.31 252 ARG A N 1
ATOM 2099 C CA . ARG A 1 252 ? -12.411 6.880 5.131 1.00 95.31 252 ARG A CA 1
ATOM 2100 C C . ARG A 1 252 ? -12.913 7.928 6.121 1.00 95.31 252 ARG A C 1
ATOM 2102 O O . ARG A 1 252 ? -12.142 8.403 6.948 1.00 95.31 252 ARG A O 1
ATOM 2109 N N . ILE A 1 253 ? -14.186 8.311 6.027 1.00 95.62 253 ILE A N 1
ATOM 2110 C CA . ILE A 1 253 ? -14.802 9.310 6.908 1.00 95.62 253 ILE A CA 1
ATOM 2111 C C . ILE A 1 253 ? -15.176 8.670 8.247 1.00 95.62 253 ILE A C 1
ATOM 2113 O O . ILE A 1 253 ? -14.907 9.247 9.299 1.00 95.62 253 ILE A O 1
ATOM 2117 N N . GLN A 1 254 ? -15.750 7.466 8.225 1.00 96.75 254 GLN A N 1
ATOM 2118 C CA . GLN A 1 254 ? -16.145 6.751 9.441 1.00 96.75 254 GLN A CA 1
ATOM 2119 C C . GLN A 1 254 ? -14.942 6.455 10.345 1.00 96.75 254 GLN A C 1
ATOM 2121 O O . GLN A 1 254 ? -14.976 6.763 11.537 1.00 96.75 254 GLN A O 1
ATOM 2126 N N . LEU A 1 255 ? -13.857 5.938 9.766 1.00 97.31 255 LEU A N 1
ATOM 2127 C CA . LEU A 1 255 ? -12.615 5.628 10.475 1.00 97.31 255 LEU A CA 1
ATOM 2128 C C . LEU A 1 255 ? -11.916 6.901 10.968 1.00 97.31 255 LEU A C 1
ATOM 2130 O O . LEU A 1 255 ? -11.439 6.948 12.100 1.00 97.31 255 LEU A O 1
ATOM 2134 N N . TRP A 1 256 ? -11.936 7.982 10.182 1.00 96.19 256 TRP A N 1
ATOM 2135 C CA . TRP A 1 256 ? -11.418 9.272 10.643 1.00 96.19 256 TRP A CA 1
ATOM 2136 C C . TRP A 1 256 ? -12.191 9.823 11.846 1.00 96.19 256 TRP A C 1
ATOM 2138 O O . TRP A 1 256 ? -11.590 10.329 12.789 1.00 96.19 256 TRP A O 1
ATOM 2148 N N . ASN A 1 257 ? -13.516 9.670 11.870 1.00 95.19 257 ASN A N 1
ATOM 2149 C CA . ASN A 1 257 ? -14.325 10.071 13.021 1.00 95.19 257 ASN A CA 1
ATOM 2150 C C . ASN A 1 257 ? -13.984 9.266 14.285 1.00 95.19 257 ASN A C 1
ATOM 2152 O O . ASN A 1 257 ? -14.069 9.812 15.383 1.00 95.19 257 ASN A O 1
ATOM 2156 N N . ILE A 1 258 ? -13.583 7.996 14.153 1.00 96.50 258 ILE A N 1
ATOM 2157 C CA . ILE A 1 258 ? -13.075 7.205 15.285 1.00 96.50 258 ILE A CA 1
ATOM 2158 C C . ILE A 1 258 ? -11.765 7.808 15.800 1.00 96.50 258 ILE A C 1
ATOM 2160 O O . ILE A 1 258 ? -11.638 7.999 17.008 1.00 96.50 258 ILE A O 1
ATOM 2164 N N . ILE A 1 259 ? -10.837 8.183 14.913 1.00 96.25 259 ILE A N 1
ATOM 2165 C CA . ILE A 1 259 ? -9.591 8.863 15.309 1.00 96.25 259 ILE A CA 1
ATOM 2166 C C . ILE A 1 259 ? -9.898 10.163 16.060 1.00 96.25 259 ILE A C 1
ATOM 2168 O O . ILE A 1 259 ? -9.398 10.366 17.163 1.00 96.25 259 ILE A O 1
ATOM 2172 N N . LEU A 1 260 ? -10.760 11.021 15.503 1.00 93.81 260 LEU A N 1
ATOM 2173 C CA . LEU A 1 260 ? -11.092 12.317 16.106 1.00 93.81 260 LEU A CA 1
ATOM 2174 C C . LEU A 1 260 ? -11.716 12.187 17.504 1.00 93.81 260 LEU A C 1
ATOM 2176 O O . LEU A 1 260 ? -11.445 13.012 18.372 1.00 93.81 260 LEU A O 1
ATOM 2180 N N . LYS A 1 261 ? -12.529 11.149 17.735 1.00 94.25 261 LYS A N 1
ATOM 2181 C CA . LYS A 1 261 ? -13.136 10.873 19.047 1.00 94.25 261 LYS A CA 1
ATOM 2182 C C . LYS A 1 261 ? -12.133 10.393 20.101 1.00 94.25 261 LYS A C 1
ATOM 2184 O O . LYS A 1 261 ? -12.461 10.445 21.278 1.00 94.25 261 LYS A O 1
ATOM 2189 N N . ASN A 1 262 ? -10.951 9.935 19.688 1.00 94.75 262 ASN A N 1
ATOM 2190 C CA . ASN A 1 262 ? -9.949 9.311 20.555 1.00 94.75 262 ASN A CA 1
ATOM 2191 C C . ASN A 1 262 ? -8.576 10.013 20.472 1.00 94.75 262 ASN A C 1
ATOM 2193 O O . ASN A 1 262 ? -7.544 9.392 20.723 1.00 94.75 262 ASN A O 1
ATOM 2197 N N . LEU A 1 263 ? -8.539 11.303 20.102 1.00 90.69 263 LEU A N 1
ATOM 2198 C CA . LEU A 1 263 ? -7.288 12.066 19.935 1.00 90.69 263 LEU A CA 1
ATOM 2199 C C . LEU A 1 263 ? -6.408 12.081 21.192 1.00 90.69 263 LEU A C 1
ATOM 2201 O O . LEU A 1 263 ? -5.187 12.064 21.082 1.00 90.69 263 LEU A O 1
ATOM 2205 N N . ASN A 1 264 ? -7.027 12.063 22.371 1.00 90.50 264 ASN A N 1
ATOM 2206 C CA . ASN A 1 264 ? -6.377 12.013 23.683 1.00 90.50 264 ASN A CA 1
ATOM 2207 C C . ASN A 1 264 ? -5.536 10.747 23.926 1.00 90.50 264 ASN A C 1
ATOM 2209 O O . ASN A 1 264 ? -4.785 10.696 24.891 1.00 90.50 264 ASN A O 1
ATOM 2213 N N . HIS A 1 265 ? -5.696 9.708 23.105 1.00 90.00 265 HIS A N 1
ATOM 2214 C CA . HIS A 1 265 ? -4.896 8.485 23.183 1.00 90.00 265 HIS A CA 1
ATOM 2215 C C . HIS A 1 265 ? -3.705 8.485 22.213 1.00 90.00 265 HIS A C 1
ATOM 2217 O O . HIS A 1 265 ? -2.926 7.532 22.210 1.00 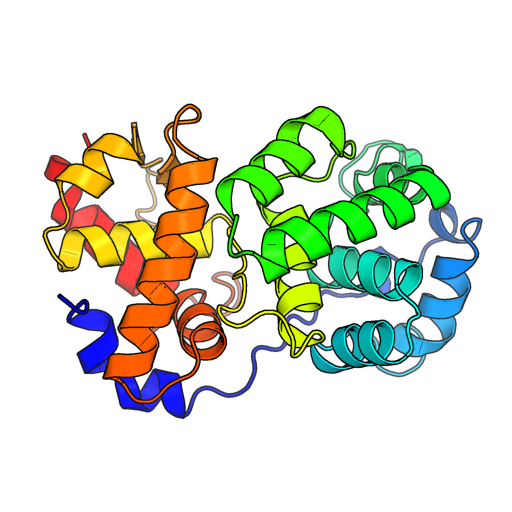90.00 265 HIS A O 1
ATOM 2223 N N . ILE A 1 266 ? -3.588 9.524 21.379 1.00 86.44 266 ILE A N 1
ATOM 2224 C CA . ILE A 1 266 ? -2.547 9.674 20.354 1.00 86.44 266 ILE A CA 1
ATOM 2225 C C . ILE A 1 266 ? -1.596 10.825 20.705 1.00 86.44 266 ILE A C 1
ATOM 2227 O O . ILE A 1 266 ? -0.394 10.697 20.483 1.00 86.44 266 ILE A O 1
ATOM 2231 N N . LEU A 1 267 ? -2.151 11.945 21.189 1.00 79.12 267 LEU A N 1
ATOM 2232 C CA . LEU A 1 267 ? -1.424 13.127 21.668 1.00 79.12 267 LEU A CA 1
ATOM 2233 C C . LEU A 1 267 ? -0.948 12.926 23.110 1.00 79.12 267 LEU A C 1
ATOM 2235 O O . LEU A 1 267 ? 0.176 13.384 23.404 1.00 79.12 267 LEU A O 1
#

Organism: NCBI:txid708091

InterPro domains:
  IPR048868 Putative 8-oxoguanine DNA glycosylase OGG-like protein [PF21790] (48-238)

Sequence (267 aa):
MTPRYILENEVKINTKPEQVLSLGLEIYNNETFDKFPVMNYIKDRFINENKTIKKRDVIELFDRNDIYTAIVCTMIWGGINATRAKNKEDTFFYKFLNYPKNILLENIITLNSYLENEDFIGAFEFFQKDAKIEGVGSAYFTKIFYFLGQSNTRINIKPLIFDKWTENAYLALLLQNGEFDKVKKFYKGVKLKFSKQPDSVQINDKFYSACYQSYVEDFNKWSKVINSDSTKLEEYVFGDDLRKNKSNLNPRIQLWNIILKNLNHIL

Secondary structure (DSSP, 8-state):
---HHHHHTHHHHHHPPPP-----GGGG-SGGGTTSHHHHHHIIIIITTTS---HHHHHHHHHTT-HHHHHHHHHHHTT--SSSSSSGGGSHHHHHHHS-HHHHHHHHHHHHHHHHTT-HHHHHHHHHTTT--TT--HHHHHHHHHHHHHH-TT-SS-----SHHHHHHHHHHHHHTT-HHHHHHHEEEE---TT-----EEE-GGGHHHHHHHHHHHHHHHHHHTT--HHHHHHHHH---TTT---TTSHHHHHHHHHHHTGGGT-

Radius of gyration: 18.58 Å; chains: 1; bounding box: 41×43×51 Å

pLDDT: mean 92.17, std 8.08, range [56.25, 98.75]